Protein AF-A0A849RAJ8-F1 (afdb_monomer)

Structure (mmCIF, N/CA/C/O backbone):
data_AF-A0A849RAJ8-F1
#
_entry.id   AF-A0A849RAJ8-F1
#
loop_
_atom_site.group_PDB
_atom_site.id
_atom_site.type_symbol
_atom_site.label_atom_id
_atom_site.label_alt_id
_atom_site.label_comp_id
_atom_site.label_asym_id
_atom_site.label_entity_id
_atom_site.label_seq_id
_atom_site.pdbx_PDB_ins_code
_atom_site.Cartn_x
_atom_site.Cartn_y
_atom_site.Cartn_z
_atom_site.occupancy
_atom_site.B_iso_or_equiv
_atom_site.auth_seq_id
_atom_site.auth_comp_id
_atom_site.auth_asym_id
_atom_site.auth_atom_id
_atom_site.pdbx_PDB_model_num
ATOM 1 N N . MET A 1 1 ? 17.623 16.560 -48.775 1.00 53.56 1 MET A N 1
ATOM 2 C CA . MET A 1 1 ? 16.613 17.640 -48.642 1.00 53.56 1 MET A CA 1
ATOM 3 C C . MET A 1 1 ? 15.398 17.520 -49.580 1.00 53.56 1 MET A C 1
ATOM 5 O O . MET A 1 1 ? 14.322 17.925 -49.170 1.00 53.56 1 MET A O 1
ATOM 9 N N . LYS A 1 2 ? 15.481 16.894 -50.770 1.00 46.88 2 LYS A N 1
ATOM 10 C CA . LYS A 1 2 ? 14.328 16.755 -51.700 1.00 46.88 2 LYS A CA 1
ATOM 11 C C . LYS A 1 2 ? 13.169 15.834 -51.239 1.00 46.88 2 LYS A C 1
ATOM 13 O O . LYS A 1 2 ? 12.086 15.908 -51.803 1.00 46.88 2 LYS A O 1
ATOM 18 N N . LYS A 1 3 ? 13.361 14.999 -50.206 1.00 47.81 3 LYS A N 1
ATOM 19 C CA . LYS A 1 3 ? 12.318 14.094 -49.663 1.00 47.81 3 LYS A CA 1
ATOM 20 C C . LYS A 1 3 ? 11.419 14.726 -48.584 1.00 47.81 3 LYS A C 1
ATOM 22 O O . LYS A 1 3 ? 10.323 14.239 -48.352 1.00 47.81 3 LYS A O 1
ATOM 27 N N . LEU A 1 4 ? 11.856 15.817 -47.947 1.00 47.88 4 LEU A N 1
ATOM 28 C CA . LEU A 1 4 ? 11.054 16.536 -46.943 1.00 47.88 4 LEU A CA 1
ATOM 29 C C . LEU A 1 4 ? 10.018 17.462 -47.601 1.00 47.88 4 LEU A C 1
ATOM 31 O O . LEU A 1 4 ? 8.889 17.550 -47.133 1.00 47.88 4 LEU A O 1
ATOM 35 N N . ALA A 1 5 ? 10.367 18.076 -48.737 1.00 50.19 5 ALA A N 1
ATOM 36 C CA . ALA A 1 5 ? 9.464 18.955 -49.485 1.00 50.19 5 ALA A CA 1
ATOM 37 C C . ALA A 1 5 ? 8.256 18.210 -50.087 1.00 50.19 5 ALA A C 1
ATOM 39 O O . ALA A 1 5 ? 7.153 18.745 -50.128 1.00 50.19 5 ALA A O 1
ATOM 40 N N . THR A 1 6 ? 8.445 16.954 -50.501 1.00 57.22 6 THR A N 1
ATOM 41 C CA . THR A 1 6 ? 7.373 16.100 -51.041 1.00 57.22 6 THR A CA 1
ATOM 42 C C . THR A 1 6 ? 6.481 15.495 -49.958 1.00 57.22 6 THR A C 1
ATOM 44 O O . THR A 1 6 ? 5.325 15.183 -50.229 1.00 57.22 6 THR A O 1
ATOM 47 N N . TRP A 1 7 ? 6.976 15.361 -48.724 1.00 52.53 7 TRP A N 1
ATOM 48 C CA . TRP A 1 7 ? 6.155 14.909 -47.600 1.00 52.53 7 TRP A CA 1
ATOM 49 C C . TRP A 1 7 ? 5.211 16.015 -47.102 1.00 52.53 7 TRP A C 1
ATOM 51 O O . TRP A 1 7 ? 4.040 15.753 -46.854 1.00 52.53 7 TRP A O 1
ATOM 61 N N . ILE A 1 8 ? 5.675 17.269 -47.046 1.00 56.06 8 ILE A N 1
ATOM 62 C CA . ILE A 1 8 ? 4.876 18.399 -46.536 1.00 56.06 8 ILE A CA 1
ATOM 63 C C . ILE A 1 8 ? 3.728 18.782 -47.492 1.00 56.06 8 ILE A C 1
ATOM 65 O O . ILE A 1 8 ? 2.649 19.146 -47.027 1.00 56.06 8 ILE A O 1
ATOM 69 N N . SER A 1 9 ? 3.892 18.637 -48.815 1.00 54.34 9 SER A N 1
ATOM 70 C CA . SER A 1 9 ? 2.817 18.950 -49.776 1.00 54.34 9 SER A CA 1
ATOM 71 C C . SER A 1 9 ? 1.687 17.914 -49.798 1.00 54.34 9 SER A C 1
ATOM 73 O O . SER A 1 9 ? 0.545 18.255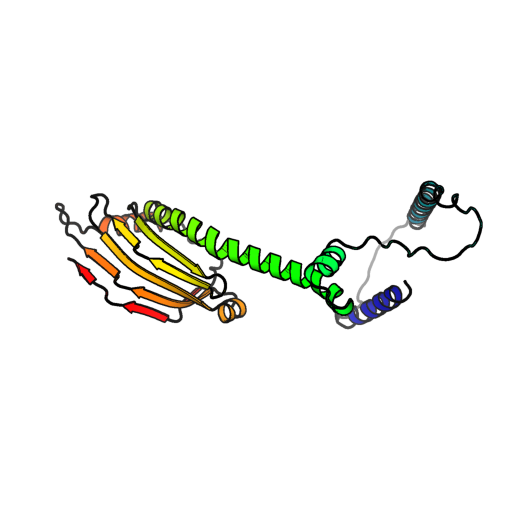 -50.101 1.00 54.34 9 SER A O 1
ATOM 75 N N . LYS A 1 10 ? 1.972 16.654 -49.440 1.00 51.59 10 LYS A N 1
ATOM 76 C CA . LYS A 1 10 ? 0.963 15.583 -49.421 1.00 51.59 10 LYS A CA 1
ATOM 77 C C . LYS A 1 10 ? 0.038 15.679 -48.202 1.00 51.59 10 LYS A C 1
ATOM 79 O O . LYS A 1 10 ? -1.125 15.288 -48.277 1.00 51.59 10 LYS A O 1
ATOM 84 N N . THR A 1 11 ? 0.530 16.254 -47.106 1.00 53.62 11 THR A N 1
ATOM 85 C CA . THR A 1 11 ? -0.206 16.375 -45.839 1.00 53.62 11 THR A CA 1
ATOM 86 C C . THR A 1 11 ? -1.200 17.547 -45.833 1.00 53.62 11 THR A C 1
ATOM 88 O O . THR A 1 11 ? -2.195 17.489 -45.115 1.00 53.62 11 THR A O 1
ATOM 91 N N . SER A 1 12 ? -1.013 18.578 -46.671 1.00 40.81 12 SER A N 1
ATOM 92 C CA . SER A 1 12 ? -1.948 19.720 -46.736 1.00 40.81 12 SER A CA 1
ATOM 93 C C . SER A 1 12 ? -3.217 19.439 -47.554 1.00 40.81 12 SER A C 1
ATOM 95 O O . SER A 1 12 ? -4.268 20.014 -47.277 1.00 40.81 12 SER A O 1
ATOM 97 N N . GLN A 1 13 ? -3.156 18.508 -48.510 1.00 48.56 13 GLN A N 1
ATOM 98 C CA . GLN A 1 13 ? -4.312 18.079 -49.309 1.00 48.56 13 GLN A CA 1
ATOM 99 C C . GLN A 1 13 ? -5.303 17.237 -48.483 1.00 48.56 13 GLN A C 1
ATOM 101 O O . GLN A 1 13 ? -6.511 17.417 -48.603 1.00 48.56 13 GLN A O 1
ATOM 106 N N . GLN A 1 14 ? -4.814 16.383 -47.575 1.00 51.38 14 GLN A N 1
ATOM 107 C CA . GLN A 1 14 ? -5.674 15.517 -46.752 1.00 51.38 14 GLN A CA 1
ATOM 108 C C . GLN A 1 14 ? -6.401 16.244 -45.610 1.00 51.38 14 GLN A C 1
ATOM 110 O O . GLN A 1 14 ? -7.355 15.707 -45.049 1.00 51.38 14 GLN A O 1
ATOM 115 N N . PHE A 1 15 ? -5.975 17.460 -45.263 1.00 48.59 15 PHE A N 1
ATOM 116 C CA . PHE A 1 15 ? -6.601 18.240 -44.194 1.00 48.59 15 PHE A CA 1
ATOM 117 C C . PHE A 1 15 ? -7.839 19.016 -44.668 1.00 48.59 15 PHE A C 1
ATOM 119 O O . PHE A 1 15 ? -8.757 19.239 -43.885 1.00 48.59 15 PHE A O 1
ATOM 126 N N . ARG A 1 16 ? -7.908 19.376 -45.959 1.00 49.28 16 ARG A N 1
ATOM 127 C CA . ARG A 1 16 ? -9.045 20.112 -46.542 1.00 49.28 16 ARG A CA 1
ATOM 128 C C . ARG A 1 16 ? -10.277 19.241 -46.797 1.00 49.28 16 ARG A C 1
ATOM 130 O O . ARG A 1 16 ? -11.381 19.759 -46.753 1.00 49.28 16 ARG A O 1
ATOM 137 N N . SER A 1 17 ? -10.112 17.934 -47.009 1.00 51.03 17 SER A N 1
ATOM 138 C CA . SER A 1 17 ? -11.241 17.023 -47.253 1.00 51.03 17 SER A CA 1
ATOM 139 C C . SER A 1 17 ? -11.903 16.495 -45.974 1.00 51.03 17 SER A C 1
ATOM 141 O O . SER A 1 17 ? -12.980 15.915 -46.047 1.00 51.03 17 SER A O 1
ATOM 143 N N . LYS A 1 18 ? -11.265 16.655 -44.803 1.00 47.06 18 LYS A N 1
ATOM 144 C CA . LYS A 1 18 ? -11.795 16.179 -43.509 1.00 47.06 18 LYS A CA 1
ATOM 145 C C . LYS A 1 18 ? -12.561 17.234 -42.709 1.00 47.06 18 LYS A C 1
ATOM 147 O O . LYS A 1 18 ? -13.240 16.871 -41.754 1.00 47.06 18 LYS A O 1
ATOM 152 N N . PHE A 1 19 ? -12.486 18.504 -43.096 1.00 49.22 19 PHE A N 1
ATOM 153 C CA . PHE A 1 19 ? -13.249 19.583 -42.473 1.00 49.22 19 PHE A CA 1
ATOM 154 C C . PHE A 1 19 ? -14.285 20.102 -43.466 1.00 49.22 19 PHE A C 1
ATOM 156 O O . PHE A 1 19 ? -14.004 20.971 -44.285 1.00 49.22 19 PHE A O 1
ATOM 163 N N . ASN A 1 20 ? -15.483 19.521 -43.385 1.00 47.41 20 ASN A N 1
ATOM 164 C CA . ASN A 1 20 ? -16.679 19.939 -44.106 1.00 47.41 20 ASN A CA 1
ATOM 165 C C . ASN A 1 20 ? -17.149 21.309 -43.577 1.00 47.41 20 ASN A C 1
ATOM 167 O O . ASN A 1 20 ? -18.061 21.394 -42.756 1.00 47.41 20 ASN A O 1
ATOM 171 N N . LEU A 1 21 ? -16.460 22.381 -43.972 1.00 44.81 21 LEU A N 1
ATOM 172 C CA . LEU A 1 21 ? -16.905 23.753 -43.745 1.00 44.81 21 LEU A CA 1
ATOM 173 C C . LEU A 1 21 ? -18.017 24.034 -44.754 1.00 44.81 21 LEU A C 1
ATOM 175 O O . LEU A 1 21 ? -17.750 24.347 -45.911 1.00 44.81 21 LEU A O 1
ATOM 179 N N . GLY A 1 22 ? -19.253 23.818 -44.305 1.00 37.69 22 GLY A N 1
ATOM 180 C CA . GLY A 1 22 ? -20.458 23.997 -45.101 1.00 37.69 22 GLY A CA 1
ATOM 181 C C . GLY A 1 22 ? -20.581 25.408 -45.669 1.00 37.69 22 GLY A C 1
ATOM 182 O O . GLY A 1 22 ? -20.335 26.401 -44.981 1.00 37.69 22 GLY A O 1
ATOM 183 N N . GLU A 1 23 ? -20.998 25.460 -46.930 1.00 48.53 23 GLU A N 1
ATOM 184 C CA . GLU A 1 23 ? -21.577 26.636 -47.563 1.00 48.53 23 GLU A CA 1
ATOM 185 C C . GLU A 1 23 ? -22.706 27.192 -46.691 1.00 48.53 23 GLU A C 1
ATOM 187 O O . GLU A 1 23 ? -23.620 26.470 -46.283 1.00 48.53 23 GLU A O 1
ATOM 192 N N . ARG A 1 24 ? -22.660 28.498 -46.422 1.00 33.56 24 ARG A N 1
ATOM 193 C CA . ARG A 1 24 ? -23.825 29.246 -45.962 1.00 33.56 24 ARG A CA 1
ATOM 194 C C . ARG A 1 24 ? -23.959 30.501 -46.811 1.00 33.56 24 ARG A C 1
ATOM 196 O O . ARG A 1 24 ? -22.993 31.228 -47.024 1.00 33.56 24 ARG A O 1
ATOM 203 N N . SER A 1 25 ? -25.167 30.638 -47.327 1.00 36.97 25 SER A N 1
ATOM 204 C CA . SER A 1 25 ? -25.635 31.451 -48.439 1.00 36.97 25 SER A CA 1
ATOM 205 C C . SER A 1 25 ? -25.332 32.947 -48.352 1.00 36.97 25 SER A C 1
ATOM 207 O O . SER A 1 25 ? -25.309 33.534 -47.271 1.00 36.97 25 SER A O 1
ATOM 209 N N . GLN A 1 26 ? -25.189 33.552 -49.535 1.00 43.03 26 GLN A N 1
ATOM 210 C CA . GLN A 1 26 ? -25.490 34.961 -49.784 1.00 43.03 26 GLN A CA 1
ATOM 211 C C . GLN A 1 26 ? -26.947 35.246 -49.412 1.00 43.03 26 GLN A C 1
ATOM 213 O O . GLN A 1 26 ? -27.813 34.471 -49.802 1.00 43.03 26 GLN A O 1
ATOM 218 N N . ASP A 1 27 ? -27.198 36.354 -48.712 1.00 30.91 27 ASP A N 1
ATOM 219 C CA . ASP A 1 27 ? -28.276 37.278 -49.073 1.00 30.91 27 ASP A CA 1
ATOM 220 C C . ASP A 1 27 ? -28.193 38.609 -48.308 1.00 30.91 27 ASP A C 1
ATOM 222 O O . ASP A 1 27 ? -27.851 38.667 -47.127 1.00 30.91 27 ASP A O 1
ATOM 226 N N . SER A 1 28 ? -28.603 39.664 -49.018 1.00 33.91 28 SER A N 1
ATOM 227 C CA . SER A 1 28 ? -29.040 41.002 -48.572 1.00 33.91 28 SER A CA 1
ATOM 228 C C . SER A 1 28 ? -28.003 42.062 -48.125 1.00 33.91 28 SER A C 1
ATOM 230 O O . SER A 1 28 ? -27.522 42.109 -46.998 1.00 33.91 28 SER A O 1
ATOM 232 N N . LEU A 1 29 ? -27.753 42.997 -49.054 1.00 38.78 29 LEU A N 1
ATOM 233 C CA . LEU A 1 29 ? -27.458 44.435 -48.854 1.00 38.78 29 LEU A CA 1
ATOM 234 C C . LEU A 1 29 ? -28.714 45.164 -48.275 1.00 38.78 29 LEU A C 1
ATOM 236 O O . LEU A 1 29 ? -29.775 44.536 -48.333 1.00 38.78 29 LEU A O 1
ATOM 240 N N . PRO A 1 30 ? -28.705 46.454 -47.818 1.00 49.53 30 PRO A N 1
ATOM 241 C CA . PRO A 1 30 ? -27.820 47.543 -48.276 1.00 49.53 30 PRO A CA 1
ATOM 242 C C . PRO A 1 30 ? -27.414 48.673 -47.280 1.00 49.53 30 PRO A C 1
ATOM 244 O O . PRO A 1 30 ? -28.007 48.880 -46.228 1.00 49.53 30 PRO A O 1
ATOM 247 N N . ASN A 1 31 ? -26.488 49.513 -47.772 1.00 32.16 31 ASN A N 1
ATOM 248 C CA . ASN A 1 31 ? -26.545 50.991 -47.819 1.00 32.16 31 ASN A CA 1
ATOM 249 C C . ASN A 1 31 ? -25.514 51.834 -47.020 1.00 32.16 31 ASN A C 1
ATOM 251 O O . ASN A 1 31 ? -25.244 51.586 -45.851 1.00 32.16 31 ASN A O 1
ATOM 255 N N . GLN A 1 32 ? -25.081 52.911 -47.704 1.00 30.28 32 GLN A N 1
ATOM 256 C CA . GLN A 1 32 ? -24.347 54.134 -47.299 1.00 30.28 32 GLN A CA 1
ATOM 257 C C . GLN A 1 32 ? -22.824 53.997 -47.052 1.00 30.28 32 GLN A C 1
ATOM 259 O O . GLN A 1 32 ? -22.388 53.425 -46.063 1.00 30.28 32 GLN A O 1
ATOM 264 N N . VAL A 1 33 ? -21.957 54.340 -48.021 1.00 33.53 33 VAL A N 1
ATOM 265 C CA . VAL A 1 33 ? -21.461 55.690 -48.418 1.00 33.53 33 VAL A CA 1
ATOM 266 C C . VAL A 1 33 ? -20.426 56.271 -47.443 1.00 33.53 33 VAL A C 1
ATOM 268 O O . VAL A 1 33 ? -20.767 56.759 -46.375 1.00 33.53 33 VAL A O 1
ATOM 271 N N . SER A 1 34 ? -19.154 56.291 -47.852 1.00 29.88 34 SER A N 1
ATOM 272 C CA . SER A 1 34 ? -18.370 57.504 -48.168 1.00 29.88 34 SER A CA 1
ATOM 273 C C . SER A 1 34 ? -16.870 57.173 -48.197 1.00 29.88 34 SER A C 1
ATOM 275 O O . SER A 1 34 ? -16.414 56.206 -47.594 1.00 29.88 34 SER A O 1
ATOM 277 N N . GLY A 1 35 ? -16.129 57.944 -48.986 1.00 31.84 35 GLY A N 1
ATOM 278 C CA . GLY A 1 35 ? -14.816 57.620 -49.533 1.00 31.84 35 GLY A CA 1
ATOM 279 C C . GLY A 1 35 ? -13.657 57.487 -48.545 1.00 31.84 35 GLY A C 1
ATOM 280 O O . GLY A 1 35 ? -13.628 58.110 -47.492 1.00 31.84 35 GLY A O 1
ATOM 281 N N . GLN A 1 36 ? -12.637 56.743 -48.973 1.00 29.55 36 GLN A N 1
ATOM 282 C CA . GLN A 1 36 ? -11.297 57.284 -49.231 1.00 29.55 36 GLN A CA 1
ATOM 283 C C . GLN A 1 36 ? -10.412 56.187 -49.831 1.00 29.55 36 GLN A C 1
ATOM 285 O O . GLN A 1 36 ? -10.179 55.131 -49.250 1.00 29.55 36 GLN A O 1
ATOM 290 N N . THR A 1 37 ? -9.916 56.453 -51.032 1.00 36.38 37 THR A N 1
ATOM 291 C CA . THR A 1 37 ? -8.851 55.697 -51.678 1.00 36.38 37 THR A CA 1
ATOM 292 C C . THR A 1 37 ? -7.517 56.017 -51.011 1.00 36.38 37 THR A C 1
ATOM 294 O O . THR A 1 37 ? -7.058 57.154 -51.075 1.00 36.38 37 THR A O 1
ATOM 297 N N . ALA A 1 38 ? -6.856 55.005 -50.453 1.00 34.03 38 ALA A N 1
ATOM 298 C CA . ALA A 1 38 ? -5.413 55.007 -50.234 1.00 34.03 38 ALA A CA 1
ATOM 299 C C . ALA A 1 38 ? -4.891 53.571 -50.378 1.00 34.03 38 ALA A C 1
ATOM 301 O O . ALA A 1 38 ? -4.798 52.800 -49.427 1.00 34.03 38 ALA A O 1
ATOM 302 N N . SER A 1 39 ? -4.589 53.203 -51.623 1.00 42.72 39 SER A N 1
ATOM 303 C CA . SER A 1 39 ? -3.782 52.032 -51.955 1.00 42.72 39 SER A CA 1
ATOM 304 C C . SER A 1 39 ? -2.362 52.272 -51.444 1.00 42.72 39 SER A C 1
ATOM 306 O O . SER A 1 39 ? -1.633 53.083 -52.010 1.00 42.72 39 SER A O 1
ATOM 308 N N . GLY A 1 40 ? -1.964 51.584 -50.374 1.00 37.59 40 GLY A N 1
ATOM 309 C CA . GLY A 1 40 ? -0.629 51.736 -49.812 1.00 37.59 40 GLY A CA 1
ATOM 310 C C . GLY A 1 40 ? -0.243 50.640 -48.824 1.00 37.59 40 GLY A C 1
ATOM 311 O O . GLY A 1 40 ? -0.801 50.536 -47.743 1.00 37.59 40 GLY A O 1
ATOM 312 N N . SER A 1 41 ? 0.809 49.905 -49.185 1.00 49.12 41 SER A N 1
ATOM 313 C CA . SER A 1 41 ? 1.768 49.285 -48.262 1.00 49.12 41 SER A CA 1
ATOM 314 C C . SER A 1 41 ? 1.308 48.096 -47.405 1.00 49.12 41 SER A C 1
ATOM 316 O O . SER A 1 41 ? 0.948 48.213 -46.238 1.00 49.12 41 SER A O 1
ATOM 318 N N . THR A 1 42 ? 1.483 46.887 -47.945 1.00 47.91 42 THR A N 1
ATOM 319 C CA . THR A 1 42 ? 1.710 45.678 -47.118 1.00 47.91 42 THR A CA 1
ATOM 320 C C . THR A 1 42 ? 2.852 44.786 -47.618 1.00 47.91 42 THR A C 1
ATOM 322 O O . THR A 1 42 ? 3.357 43.966 -46.853 1.00 47.91 42 THR A O 1
ATOM 325 N N . ASN A 1 43 ? 3.359 44.998 -48.840 1.00 45.97 43 ASN A N 1
ATOM 326 C CA . ASN A 1 43 ? 4.485 44.219 -49.376 1.00 45.97 43 ASN A CA 1
ATOM 327 C C . ASN A 1 43 ? 5.872 44.728 -48.942 1.00 45.97 43 ASN A C 1
ATOM 329 O O . ASN A 1 43 ? 6.807 43.939 -48.879 1.00 45.97 43 ASN A O 1
ATOM 333 N N . GLN A 1 44 ? 6.013 45.991 -48.527 1.00 49.50 44 GLN A N 1
ATOM 334 C CA . GLN A 1 44 ? 7.316 46.542 -48.114 1.00 49.50 44 GLN A CA 1
ATOM 335 C C . GLN A 1 44 ? 7.874 45.926 -46.819 1.00 49.50 44 GLN A C 1
ATOM 337 O O . GLN A 1 44 ? 9.085 45.923 -46.606 1.00 49.50 44 GLN A O 1
ATOM 342 N N . ARG A 1 45 ? 7.022 45.368 -45.948 1.00 48.84 45 ARG A N 1
ATOM 343 C CA . ARG A 1 45 ? 7.449 44.879 -44.625 1.00 48.84 45 ARG A CA 1
ATOM 344 C C . ARG A 1 45 ? 8.207 43.548 -44.675 1.00 48.84 45 ARG A C 1
ATOM 346 O O . ARG A 1 45 ? 8.969 43.255 -43.760 1.00 48.84 45 ARG A O 1
ATOM 353 N N . TRP A 1 46 ? 8.028 42.757 -45.734 1.00 42.16 46 TRP A N 1
ATOM 354 C CA . TRP A 1 46 ? 8.679 41.449 -45.887 1.00 42.16 46 TRP A CA 1
ATOM 355 C C . TRP A 1 46 ? 10.015 41.511 -46.627 1.00 42.16 46 TRP A C 1
ATOM 357 O O . TRP A 1 46 ? 10.861 40.640 -46.416 1.00 42.16 46 TRP A O 1
ATOM 367 N N . ASP A 1 47 ? 10.241 42.544 -47.437 1.00 57.75 47 ASP A N 1
ATOM 368 C CA . ASP A 1 47 ? 11.488 42.688 -48.192 1.00 57.75 47 ASP A CA 1
ATOM 369 C C . ASP A 1 47 ? 12.631 43.211 -47.314 1.00 57.75 47 ASP A C 1
ATOM 371 O O . ASP A 1 47 ? 13.742 42.683 -47.378 1.00 57.75 47 ASP A O 1
ATOM 375 N N . VAL A 1 48 ? 12.338 44.112 -46.369 1.00 59.59 48 VAL A N 1
ATOM 376 C CA . VAL A 1 48 ? 13.319 44.578 -45.368 1.00 59.59 48 VAL A CA 1
ATOM 377 C C . VAL A 1 48 ? 13.786 43.421 -44.471 1.00 59.59 48 VAL A C 1
ATOM 379 O O . VAL A 1 48 ? 14.975 43.282 -44.176 1.00 59.59 48 VAL A O 1
ATOM 382 N N . VAL A 1 49 ? 12.878 42.515 -44.091 1.00 57.72 49 VAL A N 1
ATOM 383 C CA . VAL A 1 49 ? 13.210 41.340 -43.263 1.00 57.72 49 VAL A CA 1
ATOM 384 C C . VAL A 1 49 ? 14.091 40.349 -44.033 1.00 57.72 49 VAL A C 1
ATOM 386 O O . VAL A 1 49 ? 15.054 39.817 -43.476 1.00 57.72 49 VAL A O 1
ATOM 389 N N . LYS A 1 50 ? 13.826 40.138 -45.329 1.00 54.78 50 LYS A N 1
ATOM 390 C CA . LYS A 1 50 ? 14.649 39.268 -46.185 1.00 54.78 50 LYS A CA 1
ATOM 391 C C . LYS A 1 50 ? 16.050 39.836 -46.417 1.00 54.78 50 LYS A C 1
ATOM 393 O O . LYS A 1 50 ? 17.019 39.078 -46.388 1.00 54.78 50 LYS A O 1
ATOM 398 N N . GLU A 1 51 ? 16.182 41.149 -46.593 1.00 63.38 51 GLU A N 1
ATOM 399 C CA . GLU A 1 51 ? 17.488 41.785 -46.796 1.00 63.38 51 GLU A CA 1
ATOM 400 C C . GLU A 1 51 ? 18.361 41.735 -45.528 1.00 63.38 51 GLU A C 1
ATOM 402 O O . GLU A 1 51 ? 19.562 41.452 -45.599 1.00 63.38 51 GLU A O 1
ATOM 407 N N . THR A 1 52 ? 17.749 41.915 -44.354 1.00 57.03 52 THR A N 1
ATOM 408 C CA . THR A 1 52 ? 18.463 41.876 -43.066 1.00 57.03 52 THR A CA 1
ATOM 409 C C . THR A 1 52 ? 18.966 40.462 -42.742 1.00 57.03 52 THR A C 1
ATOM 411 O O . THR A 1 52 ? 20.114 40.285 -42.324 1.00 57.03 52 THR A O 1
ATOM 414 N N . LEU A 1 53 ? 18.169 39.427 -43.039 1.00 54.22 53 LEU A N 1
ATOM 415 C CA . LEU A 1 53 ? 18.582 38.022 -42.899 1.00 54.22 53 LEU A CA 1
ATOM 416 C C . LEU A 1 53 ? 19.656 37.615 -43.933 1.00 54.22 53 LEU A C 1
ATOM 418 O O . LEU A 1 53 ? 20.557 36.826 -43.631 1.00 54.22 53 LEU A O 1
ATOM 422 N N . GLY A 1 54 ? 19.622 38.194 -45.138 1.00 54.44 54 GLY A N 1
ATOM 423 C CA . GLY A 1 54 ? 20.629 37.973 -46.183 1.00 54.44 54 GLY A CA 1
ATOM 424 C C . GLY A 1 54 ? 22.011 38.563 -45.863 1.00 54.44 54 GLY A C 1
ATOM 425 O O . GLY A 1 54 ? 23.034 37.995 -46.249 1.00 54.44 54 GLY A O 1
ATOM 426 N N . LYS A 1 55 ? 22.073 39.681 -45.126 1.00 55.81 55 LYS A N 1
ATOM 427 C CA . LYS A 1 55 ? 23.345 40.289 -44.687 1.00 55.81 55 LYS A CA 1
ATOM 428 C C . LYS A 1 55 ? 23.971 39.539 -43.506 1.00 55.81 55 LYS A C 1
ATOM 430 O O . LYS A 1 55 ? 25.175 39.289 -43.525 1.00 55.81 55 LYS A O 1
ATOM 435 N N . LEU A 1 56 ? 23.167 39.084 -42.541 1.00 49.50 56 LEU A N 1
ATOM 436 C CA . LEU A 1 56 ? 23.644 38.288 -41.396 1.00 49.50 56 LEU A CA 1
ATOM 437 C C . LEU A 1 56 ? 24.243 36.935 -41.815 1.00 49.50 56 LEU A C 1
ATOM 439 O O . LEU A 1 56 ? 25.249 36.499 -41.257 1.00 49.50 56 LEU A O 1
ATOM 443 N N . THR A 1 57 ? 23.696 36.306 -42.857 1.00 51.47 57 THR A N 1
ATOM 444 C CA . THR A 1 57 ? 24.223 35.039 -43.394 1.00 51.47 57 THR A CA 1
ATOM 445 C C . THR A 1 57 ? 25.545 35.202 -44.150 1.00 51.47 57 THR A C 1
ATOM 447 O O . THR A 1 57 ? 26.374 34.295 -44.112 1.00 51.47 57 THR A O 1
ATOM 450 N N . ARG A 1 58 ? 25.816 36.359 -44.775 1.00 53.34 58 ARG A N 1
ATOM 451 C CA . ARG A 1 58 ? 27.106 36.613 -45.455 1.00 53.34 58 ARG A CA 1
ATOM 452 C C . ARG A 1 58 ? 28.251 36.975 -44.513 1.00 53.34 58 ARG A C 1
ATOM 454 O O . ARG A 1 58 ? 29.400 36.719 -44.866 1.00 53.34 58 ARG A O 1
ATOM 461 N N . THR A 1 59 ? 27.961 37.548 -43.348 1.00 51.16 59 THR A N 1
ATOM 462 C CA . THR A 1 59 ? 29.000 37.946 -42.383 1.00 51.16 59 THR A CA 1
ATOM 463 C C . THR A 1 59 ? 29.415 36.790 -41.47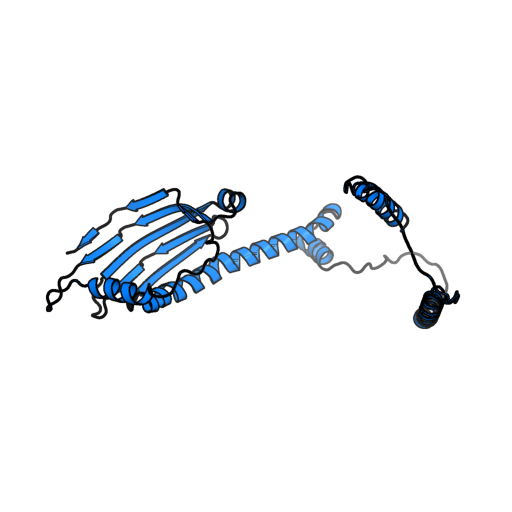2 1.00 51.16 59 THR A C 1
ATOM 465 O O . THR A 1 59 ? 30.583 36.694 -41.112 1.00 51.16 59 THR A O 1
ATOM 468 N N . ILE A 1 60 ? 28.506 35.860 -41.160 1.00 54.19 60 ILE A N 1
ATOM 469 C CA . ILE A 1 60 ? 28.789 34.757 -40.223 1.00 54.19 60 ILE A CA 1
ATOM 470 C C . ILE A 1 60 ? 29.444 33.543 -40.920 1.00 54.19 60 ILE A C 1
ATOM 472 O O . ILE A 1 60 ? 30.205 32.816 -40.288 1.00 54.19 60 ILE A O 1
ATOM 476 N N . LEU A 1 61 ? 29.236 33.339 -42.230 1.00 51.78 61 LEU A N 1
ATOM 477 C CA . LEU A 1 61 ? 29.764 32.168 -42.962 1.00 51.78 61 LEU A CA 1
ATOM 478 C C . LEU A 1 61 ? 31.134 32.347 -43.648 1.00 51.78 61 LEU A C 1
ATOM 480 O O . LEU A 1 61 ? 31.599 31.424 -44.313 1.00 51.78 61 LEU A O 1
ATOM 484 N N . ARG A 1 62 ? 31.816 33.491 -43.516 1.00 52.88 62 ARG A N 1
ATOM 485 C CA . ARG A 1 62 ? 33.075 33.741 -44.254 1.00 52.88 62 ARG A CA 1
ATOM 486 C C . ARG A 1 62 ? 34.407 33.198 -43.688 1.00 52.88 62 ARG A C 1
ATOM 488 O O . ARG A 1 62 ? 35.380 33.309 -44.432 1.00 52.88 62 ARG A O 1
ATOM 495 N N . PRO A 1 63 ? 34.537 32.578 -42.495 1.00 48.19 63 PRO A N 1
ATOM 496 C CA . PRO A 1 63 ? 35.854 32.117 -42.037 1.00 48.19 63 PRO A CA 1
ATOM 497 C C . PRO A 1 63 ? 36.157 30.610 -42.199 1.00 48.19 63 PRO A C 1
ATOM 499 O O . PRO A 1 63 ? 37.064 30.136 -41.526 1.00 48.19 63 PRO A O 1
ATOM 502 N N . ILE A 1 64 ? 35.471 29.832 -43.056 1.00 50.28 64 ILE A N 1
ATOM 503 C CA . ILE A 1 64 ? 35.686 28.356 -43.100 1.00 50.28 64 ILE A CA 1
ATOM 504 C C . ILE A 1 64 ? 36.376 27.828 -44.379 1.00 50.28 64 ILE A C 1
ATOM 506 O O . ILE A 1 64 ? 36.833 26.691 -44.402 1.00 50.28 64 ILE A O 1
ATOM 510 N N . GLU A 1 65 ? 36.586 28.628 -45.427 1.00 52.28 65 GLU A N 1
ATOM 511 C CA . GLU A 1 65 ? 37.144 28.099 -46.695 1.00 52.28 65 GLU A CA 1
ATOM 512 C C . GLU A 1 65 ? 38.669 28.249 -46.876 1.00 52.28 65 GLU A C 1
ATOM 514 O O . GLU A 1 65 ? 39.193 27.958 -47.950 1.00 52.28 65 GLU A O 1
ATOM 519 N N . ARG A 1 66 ? 39.425 28.673 -45.852 1.00 50.41 66 ARG A N 1
ATOM 520 C CA . ARG A 1 66 ? 40.871 28.960 -46.001 1.00 50.41 66 ARG A CA 1
ATOM 521 C C . ARG A 1 66 ? 41.853 27.838 -45.659 1.00 50.41 66 ARG A C 1
ATOM 523 O O . ARG A 1 66 ? 43.054 28.075 -45.716 1.00 50.41 66 ARG A O 1
ATOM 530 N N . PHE A 1 67 ? 41.400 26.611 -45.420 1.00 45.66 67 PHE A N 1
ATOM 531 C CA . PHE A 1 67 ? 42.312 25.467 -45.289 1.00 45.66 67 PHE A CA 1
ATOM 532 C C . PHE A 1 67 ? 42.111 24.467 -46.423 1.00 45.66 67 PHE A C 1
ATOM 534 O O . PHE A 1 67 ? 41.583 23.374 -46.245 1.00 45.66 67 PHE A O 1
ATOM 541 N N . LYS A 1 68 ? 42.556 24.863 -47.619 1.00 50.84 68 LYS A N 1
ATOM 542 C CA . LYS A 1 68 ? 42.762 23.953 -48.748 1.00 50.84 68 LYS A CA 1
ATOM 543 C C . LYS A 1 68 ? 44.195 24.097 -49.264 1.00 50.84 68 LYS A C 1
ATOM 545 O O . LYS A 1 68 ? 44.452 24.772 -50.254 1.00 50.84 68 LYS A O 1
ATOM 550 N N . THR A 1 69 ? 45.131 23.451 -48.576 1.00 46.56 69 THR A N 1
ATOM 551 C CA . THR A 1 69 ? 46.465 23.097 -49.092 1.00 46.56 69 THR A CA 1
ATOM 552 C C . THR A 1 69 ? 46.494 21.574 -49.210 1.00 46.56 69 THR A C 1
ATOM 554 O O . THR A 1 69 ? 46.258 20.884 -48.229 1.00 46.56 69 THR A O 1
ATOM 557 N N . LYS A 1 70 ? 46.469 21.031 -50.430 1.00 44.81 70 LYS A N 1
ATOM 558 C CA . LYS A 1 70 ? 47.632 20.688 -51.270 1.00 44.81 70 LYS A CA 1
ATOM 559 C C . LYS A 1 70 ? 48.198 19.295 -50.918 1.00 44.81 70 LYS A C 1
ATOM 561 O O . LYS A 1 70 ? 48.716 19.099 -49.829 1.00 44.81 70 LYS A O 1
ATOM 566 N N . ASN A 1 71 ? 48.160 18.423 -51.933 1.00 38.75 71 ASN A N 1
ATOM 567 C CA . ASN A 1 71 ? 48.861 17.143 -52.135 1.00 38.75 71 ASN A CA 1
ATOM 568 C C . ASN A 1 71 ? 48.197 15.834 -51.662 1.00 38.75 71 ASN A C 1
ATOM 570 O O . ASN A 1 71 ? 47.664 15.714 -50.567 1.00 38.75 71 ASN A O 1
ATOM 574 N N . SER A 1 72 ? 48.269 14.853 -52.564 1.00 52.53 72 SER A N 1
ATOM 575 C CA . SER A 1 72 ? 47.688 13.511 -52.520 1.00 52.53 72 SER A CA 1
ATOM 576 C C . SER A 1 72 ? 48.739 12.470 -52.105 1.00 52.53 72 SER A C 1
ATOM 578 O O . SER A 1 72 ? 49.736 12.369 -52.811 1.00 52.53 72 SER A O 1
ATOM 580 N N . THR A 1 73 ? 48.479 11.657 -51.065 1.00 39.38 73 THR A N 1
ATOM 581 C CA . THR A 1 73 ? 49.098 10.324 -50.799 1.00 39.38 73 THR A CA 1
ATOM 582 C C . THR A 1 73 ? 48.155 9.509 -49.872 1.00 39.38 73 THR A C 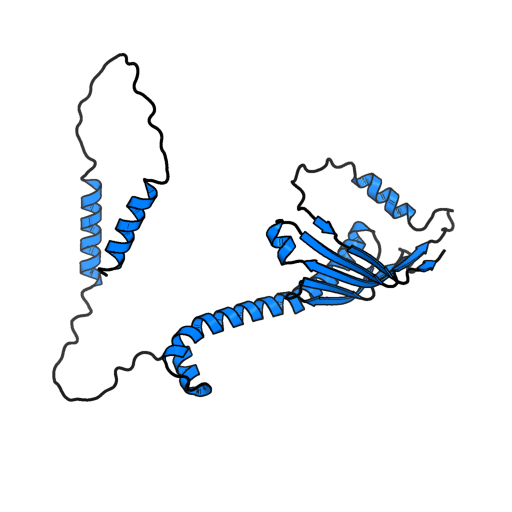1
ATOM 584 O O . THR A 1 73 ? 47.434 10.135 -49.092 1.00 39.38 73 THR A O 1
ATOM 587 N N . PRO A 1 74 ? 48.058 8.160 -49.962 1.00 56.91 74 PRO A N 1
ATOM 588 C CA . PRO A 1 74 ? 46.891 7.406 -49.490 1.00 56.91 74 PRO A CA 1
ATOM 589 C C . PRO A 1 74 ? 47.003 6.894 -48.041 1.00 56.91 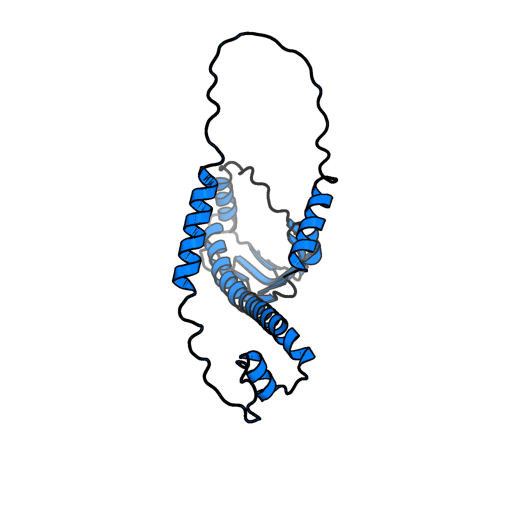74 PRO A C 1
ATOM 591 O O . PRO A 1 74 ? 48.094 6.634 -47.551 1.00 56.91 74 PRO A O 1
ATOM 594 N N . GLN A 1 75 ? 45.831 6.643 -47.437 1.00 48.75 75 GLN A N 1
ATOM 595 C CA . GLN A 1 75 ? 45.559 6.056 -46.109 1.00 48.75 75 GLN A CA 1
ATOM 596 C C . GLN A 1 75 ? 45.673 6.980 -44.886 1.00 48.75 75 GLN A C 1
ATOM 598 O O . GLN A 1 75 ? 46.739 7.116 -44.305 1.00 48.75 75 GLN A O 1
ATOM 603 N N . GLN A 1 76 ? 44.529 7.467 -44.397 1.00 37.84 76 GLN A N 1
ATOM 604 C CA . GLN A 1 76 ? 44.220 7.547 -42.962 1.00 37.84 76 GLN A CA 1
ATOM 605 C C . GLN A 1 76 ? 42.693 7.493 -42.820 1.00 37.84 76 GLN A C 1
ATOM 607 O O . GLN A 1 76 ? 41.968 8.237 -43.480 1.00 37.84 76 GLN A O 1
ATOM 612 N N . ILE A 1 77 ? 42.212 6.546 -42.021 1.00 49.88 77 ILE A N 1
ATOM 613 C CA . ILE A 1 77 ? 40.797 6.314 -41.731 1.00 49.88 77 ILE A CA 1
ATOM 614 C C . ILE A 1 77 ? 40.227 7.598 -41.126 1.00 49.88 77 ILE A C 1
ATOM 616 O O . ILE A 1 77 ? 40.729 8.089 -40.122 1.00 49.88 77 ILE A O 1
ATOM 620 N N . GLU A 1 78 ? 39.196 8.143 -41.769 1.00 45.41 78 GLU A N 1
ATOM 621 C CA . GLU A 1 78 ? 38.400 9.259 -41.272 1.00 45.41 78 GLU A CA 1
ATOM 622 C C . GLU A 1 78 ? 37.900 8.910 -39.868 1.00 45.41 78 GLU A C 1
ATOM 624 O O . GLU A 1 78 ? 37.022 8.057 -39.693 1.00 45.41 78 GLU A O 1
ATOM 629 N N . ASP A 1 79 ? 38.530 9.531 -38.872 1.00 50.19 79 ASP A N 1
ATOM 630 C CA . ASP A 1 79 ? 38.298 9.316 -37.451 1.00 50.19 79 ASP A CA 1
ATOM 631 C C . ASP A 1 79 ? 36.933 9.921 -37.096 1.00 50.19 79 ASP A C 1
ATOM 633 O O . ASP A 1 79 ? 36.797 11.023 -36.559 1.00 50.19 79 ASP A O 1
ATOM 637 N N . ARG A 1 80 ? 35.864 9.230 -37.510 1.00 59.16 80 ARG A N 1
ATOM 638 C CA . ARG A 1 80 ? 34.504 9.577 -37.111 1.00 59.16 80 ARG A CA 1
ATOM 639 C C . ARG A 1 80 ? 34.471 9.517 -35.590 1.00 59.16 80 ARG A C 1
ATOM 641 O O . ARG A 1 80 ? 34.886 8.494 -35.046 1.00 59.16 80 ARG A O 1
ATOM 648 N N . PRO A 1 81 ? 33.961 10.546 -34.888 1.00 54.72 81 PRO A N 1
ATOM 649 C CA . PRO A 1 81 ? 33.885 10.512 -33.438 1.00 54.72 81 PRO A CA 1
ATOM 650 C C . PRO A 1 81 ? 33.027 9.315 -33.033 1.00 54.72 81 PRO A C 1
ATOM 652 O O . PRO A 1 81 ? 31.802 9.333 -33.153 1.00 54.72 81 PRO A O 1
ATOM 655 N N . VAL A 1 82 ? 33.698 8.243 -32.614 1.00 62.28 82 VAL A N 1
ATOM 656 C CA . VAL A 1 82 ? 33.068 6.990 -32.217 1.00 62.28 82 VAL A CA 1
ATOM 657 C C . VAL A 1 82 ? 32.189 7.323 -31.021 1.00 62.28 82 VAL A C 1
ATOM 659 O O . VAL A 1 82 ? 32.707 7.731 -29.974 1.00 62.28 82 VAL A O 1
ATOM 662 N N . GLY A 1 83 ? 30.868 7.221 -31.190 1.00 68.06 83 GLY A N 1
ATOM 663 C CA . GLY A 1 83 ? 29.912 7.573 -30.152 1.00 68.06 83 GLY A CA 1
ATOM 664 C C . GLY A 1 83 ? 30.170 6.758 -28.887 1.00 68.06 83 GLY A C 1
ATOM 665 O O . GLY A 1 83 ? 30.674 5.637 -28.947 1.00 68.06 83 GLY A O 1
ATOM 666 N N . ILE A 1 84 ? 29.802 7.302 -27.722 1.00 71.88 84 ILE A N 1
ATOM 667 C CA . ILE A 1 84 ? 29.991 6.645 -26.410 1.00 71.88 84 ILE A CA 1
ATOM 668 C C . ILE A 1 84 ? 29.464 5.195 -26.432 1.00 71.88 84 ILE A C 1
ATOM 670 O O . ILE A 1 84 ? 30.068 4.291 -25.860 1.00 71.88 84 ILE A O 1
ATOM 674 N N . ILE A 1 85 ? 28.378 4.959 -27.173 1.00 64.81 85 ILE A N 1
ATOM 675 C CA . ILE A 1 85 ? 27.720 3.656 -27.314 1.00 64.81 85 ILE A CA 1
ATOM 676 C C . ILE A 1 85 ? 28.483 2.725 -28.276 1.00 64.81 85 ILE A C 1
ATOM 678 O O . ILE A 1 85 ? 28.562 1.529 -28.006 1.00 64.81 85 ILE A O 1
ATOM 682 N N . GLU A 1 86 ? 29.107 3.237 -29.348 1.00 68.12 86 GLU A N 1
ATOM 683 C CA . GLU A 1 86 ? 30.001 2.430 -30.194 1.00 68.12 86 GLU A CA 1
ATOM 684 C C . GLU A 1 86 ? 31.275 2.022 -29.443 1.00 68.12 86 GLU A C 1
ATOM 686 O O . GLU A 1 86 ? 31.685 0.866 -29.541 1.00 68.12 86 GLU A O 1
ATOM 691 N N . ARG A 1 87 ? 31.862 2.925 -28.640 1.00 68.75 87 ARG A N 1
ATOM 692 C CA . ARG A 1 87 ? 33.021 2.606 -27.784 1.00 68.75 87 ARG A CA 1
ATOM 693 C C . ARG A 1 87 ? 32.675 1.523 -26.761 1.00 68.75 87 ARG A C 1
ATOM 695 O O . ARG A 1 87 ? 33.458 0.600 -26.549 1.00 68.75 87 ARG A O 1
ATOM 702 N N . PHE A 1 88 ? 31.488 1.606 -26.161 1.00 69.88 88 PHE A N 1
ATOM 703 C CA . PHE A 1 88 ? 30.991 0.590 -25.235 1.00 69.88 88 PHE A CA 1
ATOM 704 C C . PHE A 1 88 ? 30.751 -0.760 -25.932 1.00 69.88 88 PHE A C 1
ATOM 706 O O . PHE A 1 88 ? 31.180 -1.796 -25.425 1.00 69.88 88 PHE A O 1
ATOM 713 N N . ASN A 1 89 ? 30.142 -0.764 -27.126 1.00 70.44 89 ASN A N 1
ATOM 714 C CA . ASN A 1 89 ? 29.928 -1.990 -27.901 1.00 70.44 89 ASN A CA 1
ATOM 715 C C . ASN A 1 89 ? 31.256 -2.663 -28.286 1.00 70.44 89 ASN A C 1
ATOM 717 O O . ASN A 1 89 ? 31.414 -3.861 -28.064 1.00 70.44 89 ASN A O 1
ATOM 721 N N . GLN A 1 90 ? 32.232 -1.903 -28.796 1.00 68.56 90 GLN A N 1
ATOM 722 C CA . GLN A 1 90 ? 33.552 -2.442 -29.148 1.00 68.56 90 GLN A CA 1
ATOM 723 C C . GLN A 1 90 ? 34.286 -3.037 -27.942 1.00 68.56 90 GLN A C 1
ATOM 725 O O . GLN A 1 90 ? 34.993 -4.033 -28.090 1.00 68.56 90 GLN A O 1
ATOM 730 N N . ARG A 1 91 ? 34.105 -2.447 -26.753 1.00 68.56 91 ARG A N 1
ATOM 731 C CA . ARG A 1 91 ? 34.803 -2.871 -25.537 1.00 68.56 91 ARG A CA 1
ATOM 732 C C . ARG A 1 91 ? 34.170 -4.073 -24.837 1.00 68.56 91 ARG A C 1
ATOM 734 O O . ARG A 1 91 ? 34.911 -4.857 -24.256 1.00 68.56 91 ARG A O 1
ATOM 741 N N . PHE A 1 92 ? 32.848 -4.232 -24.894 1.00 70.38 92 PHE A N 1
ATOM 742 C CA . PHE A 1 92 ? 32.151 -5.245 -24.086 1.00 70.38 92 PHE A CA 1
ATOM 743 C C . PHE A 1 92 ? 31.315 -6.250 -24.883 1.00 70.38 92 PHE A C 1
ATOM 745 O O . PHE A 1 92 ? 31.280 -7.418 -24.515 1.00 70.38 92 PHE A O 1
ATOM 752 N N . LEU A 1 93 ? 30.640 -5.830 -25.956 1.00 70.31 93 LEU A N 1
ATOM 753 C CA . LEU A 1 93 ? 29.580 -6.630 -26.588 1.00 70.31 93 LEU A CA 1
ATOM 754 C C . LEU A 1 93 ? 29.970 -7.191 -27.968 1.00 70.31 93 LEU A C 1
ATOM 756 O O . LEU A 1 93 ? 29.392 -8.189 -28.386 1.00 70.31 93 LEU A O 1
ATOM 760 N N . LYS A 1 94 ? 30.955 -6.593 -28.663 1.00 66.56 94 LYS A N 1
ATOM 761 C CA . LYS A 1 94 ? 31.428 -6.977 -30.016 1.00 66.56 94 LYS A CA 1
ATOM 762 C C . LYS A 1 94 ? 30.281 -7.289 -31.001 1.00 66.56 94 LYS A C 1
ATOM 764 O O . LYS A 1 94 ? 30.411 -8.159 -31.858 1.00 66.56 94 LYS A O 1
ATOM 769 N N . LEU A 1 95 ? 29.148 -6.590 -30.894 1.00 64.62 95 LEU A N 1
ATOM 770 C CA . LEU A 1 95 ? 27.967 -6.881 -31.709 1.00 64.62 95 LEU A CA 1
ATOM 771 C C . LEU A 1 95 ? 28.084 -6.269 -33.116 1.00 64.62 95 LEU A C 1
ATOM 773 O O . LEU A 1 95 ? 28.617 -5.160 -33.251 1.00 64.62 95 LEU A O 1
ATOM 777 N N . PRO A 1 96 ? 27.525 -6.926 -34.154 1.00 66.31 96 PRO A N 1
ATOM 778 C CA . PRO A 1 96 ? 27.484 -6.383 -35.506 1.00 66.31 96 PRO A CA 1
ATOM 779 C C . PRO A 1 96 ? 26.775 -5.016 -35.547 1.00 66.31 96 PRO A C 1
ATOM 781 O O . PRO A 1 96 ? 25.702 -4.836 -34.969 1.00 66.31 96 PRO A O 1
ATOM 784 N N . GLN A 1 97 ? 27.340 -4.062 -36.297 1.00 66.44 97 GLN A N 1
ATOM 785 C CA . GLN A 1 97 ? 26.846 -2.683 -36.474 1.00 66.44 97 GLN A CA 1
ATOM 786 C C . GLN A 1 97 ? 25.322 -2.505 -36.697 1.00 66.44 97 GLN A C 1
ATOM 788 O O . GLN A 1 97 ? 24.765 -1.557 -36.137 1.00 66.44 97 GLN A O 1
ATOM 793 N N . PRO A 1 98 ? 24.585 -3.372 -37.434 1.00 64.88 98 PRO A N 1
ATOM 794 C CA . PRO A 1 98 ? 23.130 -3.224 -37.570 1.00 64.88 98 PRO A CA 1
ATOM 795 C C . PRO A 1 98 ? 22.352 -3.312 -36.249 1.00 64.88 98 PRO A C 1
ATOM 797 O O . PRO A 1 98 ? 21.227 -2.812 -36.191 1.00 64.88 98 PRO A O 1
ATOM 800 N N . PHE A 1 99 ? 22.928 -3.902 -35.196 1.00 66.19 99 PHE A N 1
ATOM 801 C CA . PHE A 1 99 ? 22.326 -3.957 -33.862 1.00 66.19 99 PHE A CA 1
ATOM 802 C C . PHE A 1 99 ? 22.630 -2.704 -33.028 1.00 66.19 99 PHE A C 1
ATOM 804 O O . PHE A 1 99 ? 21.774 -2.262 -32.263 1.00 66.19 99 PHE A O 1
ATOM 811 N N . ALA A 1 100 ? 23.784 -2.055 -33.232 1.00 68.62 100 ALA A N 1
ATOM 812 C CA . ALA A 1 100 ? 24.210 -0.870 -32.476 1.00 68.62 100 ALA A CA 1
ATOM 813 C C . ALA A 1 100 ? 23.239 0.322 -32.588 1.00 68.62 100 ALA A C 1
ATOM 815 O O . ALA A 1 100 ? 23.056 1.072 -31.628 1.00 68.62 100 ALA A O 1
ATOM 816 N N . ARG A 1 101 ? 22.530 0.457 -33.719 1.00 72.19 101 ARG A N 1
ATOM 817 C CA . ARG A 1 101 ? 21.481 1.483 -33.894 1.00 72.19 101 ARG A CA 1
ATOM 818 C C . ARG A 1 101 ? 20.290 1.304 -32.947 1.00 72.19 101 ARG A C 1
ATOM 820 O O . ARG A 1 101 ? 19.661 2.289 -32.574 1.00 72.19 101 ARG A O 1
ATOM 827 N N . PHE A 1 102 ? 19.998 0.067 -32.543 1.00 78.56 102 PHE A N 1
ATOM 828 C CA . PHE A 1 102 ? 18.913 -0.247 -31.614 1.00 78.56 102 PHE A CA 1
ATOM 829 C C . PHE A 1 102 ? 19.366 -0.210 -30.151 1.00 78.56 102 PHE A C 1
ATOM 831 O O . PHE A 1 102 ? 18.522 -0.084 -29.270 1.00 78.56 102 PHE A O 1
ATOM 838 N N . LEU A 1 103 ? 20.676 -0.222 -29.868 1.00 82.25 103 LEU A N 1
ATOM 839 C CA . LEU A 1 103 ? 21.173 -0.119 -28.493 1.00 82.25 103 LEU A CA 1
ATOM 840 C C . LEU A 1 103 ? 20.760 1.198 -27.820 1.00 82.25 103 LEU A C 1
ATOM 842 O O . LEU A 1 103 ? 20.419 1.184 -26.643 1.00 82.25 103 LEU A O 1
ATOM 846 N N . LYS A 1 104 ? 20.747 2.329 -28.543 1.00 81.81 104 LYS A N 1
ATOM 847 C CA . LYS A 1 104 ? 20.394 3.633 -27.948 1.00 81.81 104 LYS A CA 1
ATOM 848 C C . LYS A 1 104 ? 18.972 3.656 -27.358 1.00 81.81 104 LYS A C 1
ATOM 850 O O . LYS A 1 104 ? 18.856 3.942 -26.167 1.00 81.81 104 LYS A O 1
ATOM 855 N N . PRO A 1 105 ? 17.900 3.345 -28.120 1.00 89.81 105 PRO A N 1
ATOM 856 C CA . PRO A 1 105 ? 16.556 3.303 -27.551 1.00 89.81 105 PRO A CA 1
ATOM 857 C C . PRO A 1 105 ? 16.409 2.210 -26.488 1.00 89.81 105 PRO A C 1
ATOM 859 O O . PRO A 1 105 ? 15.756 2.458 -25.484 1.00 89.81 105 PRO A O 1
ATOM 862 N N . ILE A 1 106 ? 17.070 1.054 -26.639 1.00 91.06 106 ILE A N 1
ATOM 863 C CA . ILE A 1 106 ? 17.034 -0.018 -25.629 1.00 91.06 106 ILE A CA 1
ATOM 864 C C . ILE A 1 106 ? 17.597 0.467 -24.288 1.00 91.06 106 ILE A C 1
ATOM 866 O O . ILE A 1 106 ? 16.952 0.286 -23.260 1.00 91.06 106 ILE A O 1
ATOM 870 N N . ILE A 1 107 ? 18.758 1.130 -24.285 1.00 90.00 107 ILE A N 1
ATOM 871 C CA . ILE A 1 107 ? 19.369 1.669 -23.060 1.00 90.00 107 ILE A CA 1
ATOM 872 C C . ILE A 1 107 ? 18.454 2.718 -22.415 1.00 90.00 107 ILE A C 1
ATOM 874 O O . ILE A 1 107 ? 18.278 2.707 -21.199 1.00 90.00 107 ILE A O 1
ATOM 878 N N . ILE A 1 108 ? 17.832 3.594 -23.212 1.00 93.06 108 ILE A N 1
ATOM 879 C CA . ILE A 1 108 ? 16.890 4.603 -22.703 1.00 93.06 108 ILE A CA 1
ATOM 880 C C . ILE A 1 108 ? 15.663 3.932 -22.076 1.00 93.06 108 ILE A C 1
ATOM 882 O O . ILE A 1 108 ? 15.284 4.277 -20.959 1.00 93.06 108 ILE A O 1
ATOM 886 N N . THR A 1 109 ? 15.060 2.953 -22.754 1.00 95.12 109 THR A N 1
ATOM 887 C CA . THR A 1 109 ? 13.905 2.211 -22.234 1.00 95.12 109 THR A CA 1
ATOM 888 C C . THR A 1 109 ? 14.253 1.470 -20.947 1.00 95.12 109 THR A C 1
ATOM 890 O O . THR A 1 109 ? 13.508 1.572 -19.977 1.00 95.12 109 THR A O 1
ATOM 893 N N . ILE A 1 110 ? 15.397 0.782 -20.896 1.00 94.94 110 ILE A N 1
ATOM 894 C CA . ILE A 1 110 ? 15.866 0.098 -19.684 1.00 94.94 110 ILE A CA 1
ATOM 895 C C . ILE A 1 110 ? 16.064 1.101 -18.547 1.00 94.94 110 ILE A C 1
ATOM 897 O O . ILE A 1 110 ? 15.617 0.846 -17.433 1.00 94.94 110 ILE A O 1
ATOM 901 N N . SER A 1 111 ? 16.672 2.256 -18.826 1.00 94.62 111 SER A N 1
ATOM 902 C CA . SER A 1 111 ? 16.879 3.313 -17.833 1.00 94.62 111 SER A CA 1
ATOM 903 C C . SER A 1 111 ? 15.554 3.838 -17.267 1.00 94.62 111 SER A C 1
ATOM 905 O O . SER A 1 111 ? 15.400 3.948 -16.053 1.00 94.62 111 SER A O 1
ATOM 907 N N . LEU A 1 112 ? 14.553 4.079 -18.121 1.00 96.12 112 LEU A N 1
ATOM 908 C CA . LEU A 1 112 ? 13.219 4.512 -17.691 1.00 96.12 112 LEU A CA 1
ATOM 909 C C . LEU A 1 112 ? 12.500 3.452 -16.848 1.00 96.12 112 LEU A C 1
ATOM 911 O O . LEU A 1 112 ? 11.912 3.783 -15.821 1.00 96.12 112 LEU A O 1
ATOM 915 N N . VAL A 1 113 ? 12.562 2.182 -17.252 1.00 95.19 113 VAL A N 1
ATOM 916 C CA . VAL A 1 113 ? 11.964 1.073 -16.493 1.00 95.19 113 VAL A CA 1
ATOM 917 C C . VAL A 1 113 ? 12.667 0.894 -15.149 1.00 95.19 113 VAL A C 1
ATOM 919 O O . VAL A 1 113 ? 12.000 0.692 -14.136 1.00 95.19 113 VAL A O 1
ATOM 922 N N . ALA A 1 114 ? 13.995 1.018 -15.112 1.00 94.25 114 ALA A N 1
ATOM 923 C CA . ALA A 1 114 ? 14.770 0.959 -13.879 1.00 94.25 114 ALA A CA 1
ATOM 924 C C . ALA A 1 114 ? 14.415 2.121 -12.942 1.00 94.25 114 ALA A C 1
ATOM 926 O O . ALA A 1 114 ? 14.156 1.893 -11.763 1.00 94.25 114 ALA A O 1
ATOM 927 N N . ALA A 1 115 ? 14.319 3.348 -13.464 1.00 94.81 115 ALA A N 1
ATOM 928 C CA . ALA A 1 115 ? 13.874 4.502 -12.691 1.00 94.81 115 ALA A CA 1
ATOM 929 C C . ALA A 1 115 ? 12.464 4.274 -12.124 1.00 94.81 115 ALA A C 1
ATOM 931 O O . ALA A 1 115 ? 12.252 4.427 -10.925 1.00 94.81 115 ALA A O 1
ATOM 932 N N . TYR A 1 116 ? 11.519 3.822 -12.952 1.00 94.31 116 TYR A N 1
ATOM 933 C CA . TYR A 1 116 ? 10.168 3.476 -12.513 1.00 94.31 116 TYR A CA 1
ATOM 934 C C . TYR A 1 116 ? 10.161 2.408 -11.408 1.00 94.31 116 TYR A C 1
ATOM 936 O O . TYR A 1 116 ? 9.459 2.562 -10.409 1.00 94.31 116 TYR A O 1
ATOM 944 N N . ALA A 1 117 ? 10.972 1.356 -11.547 1.00 93.62 117 ALA A N 1
ATOM 945 C CA . ALA A 1 117 ? 11.096 0.308 -10.541 1.00 93.62 117 ALA A CA 1
ATOM 946 C C . ALA A 1 117 ? 11.623 0.863 -9.213 1.00 93.62 117 ALA A C 1
ATOM 948 O O . ALA A 1 117 ? 11.037 0.591 -8.171 1.00 93.62 117 ALA A O 1
ATOM 949 N N . VAL A 1 118 ? 12.677 1.682 -9.238 1.00 94.31 118 VAL A N 1
ATOM 950 C CA . VAL A 1 118 ? 13.240 2.293 -8.023 1.00 94.31 118 VAL A CA 1
ATOM 951 C C . VAL A 1 118 ? 12.211 3.194 -7.340 1.00 94.31 118 VAL A C 1
ATOM 953 O O . VAL A 1 118 ? 11.999 3.084 -6.132 1.00 94.31 118 VAL A O 1
ATOM 956 N N . LEU A 1 119 ? 11.514 4.039 -8.104 1.00 93.38 119 LEU A N 1
ATOM 957 C CA . LEU A 1 119 ? 10.459 4.901 -7.569 1.00 93.38 119 LEU A CA 1
ATOM 958 C C . LEU A 1 119 ? 9.335 4.071 -6.928 1.00 93.38 119 LEU A C 1
ATOM 960 O O . LEU A 1 119 ? 8.928 4.338 -5.798 1.00 93.38 119 LEU A O 1
ATOM 964 N N . GLY A 1 120 ? 8.866 3.033 -7.618 1.00 91.44 120 GLY A N 1
ATOM 965 C CA . GLY A 1 120 ? 7.803 2.164 -7.127 1.00 91.44 120 GLY A CA 1
ATOM 966 C C . GLY A 1 120 ? 8.202 1.353 -5.894 1.00 91.44 120 GLY A C 1
ATOM 967 O O . GLY A 1 120 ? 7.486 1.358 -4.902 1.00 91.44 120 GLY A O 1
ATOM 968 N N . PHE A 1 121 ? 9.347 0.674 -5.920 1.00 92.62 121 PHE A N 1
ATOM 969 C CA . PHE A 1 121 ? 9.755 -0.229 -4.841 1.00 92.62 121 PHE A CA 1
ATOM 970 C C . PHE A 1 121 ? 10.319 0.479 -3.606 1.00 92.62 121 PHE A C 1
ATOM 972 O O . PHE A 1 121 ? 10.266 -0.103 -2.528 1.00 92.62 121 PHE A O 1
ATOM 979 N N . TYR A 1 122 ? 10.850 1.699 -3.727 1.00 92.81 122 TYR A N 1
ATOM 980 C CA . TYR A 1 122 ? 11.452 2.403 -2.588 1.00 92.81 122 TYR A CA 1
ATOM 981 C C . TYR A 1 122 ? 10.642 3.617 -2.148 1.00 92.81 122 TYR A C 1
ATOM 983 O O . TYR A 1 122 ? 10.334 3.742 -0.963 1.00 92.81 122 TYR A O 1
ATOM 991 N N . ILE A 1 123 ? 10.265 4.504 -3.074 1.00 92.94 123 ILE A N 1
ATOM 992 C CA . ILE A 1 123 ? 9.609 5.764 -2.697 1.00 92.94 123 ILE A CA 1
ATOM 993 C C . ILE A 1 123 ? 8.180 5.511 -2.237 1.00 92.94 123 ILE A C 1
ATOM 995 O O . ILE A 1 123 ? 7.806 5.965 -1.159 1.00 92.94 123 ILE A O 1
ATOM 999 N N . VAL A 1 124 ? 7.391 4.764 -3.012 1.00 93.12 124 VAL A N 1
ATOM 1000 C CA . VAL A 1 124 ? 5.990 4.485 -2.661 1.00 93.12 124 VAL A CA 1
ATOM 1001 C C . VAL A 1 124 ? 5.869 3.860 -1.262 1.00 93.12 124 VAL A C 1
ATOM 1003 O O . VAL A 1 124 ? 5.199 4.461 -0.420 1.00 93.12 124 VAL A O 1
ATOM 1006 N N . PRO A 1 125 ? 6.528 2.730 -0.928 1.00 93.00 125 PRO A N 1
ATOM 1007 C CA . PRO A 1 125 ? 6.381 2.141 0.402 1.00 93.00 125 PRO A CA 1
ATOM 1008 C C . PRO A 1 125 ? 6.936 3.030 1.520 1.00 93.00 125 PRO A C 1
ATOM 1010 O O . PRO A 1 125 ? 6.339 3.066 2.596 1.00 93.00 125 PRO A O 1
ATOM 1013 N N . ALA A 1 126 ? 8.018 3.784 1.289 1.00 92.75 126 ALA A N 1
ATOM 1014 C CA . ALA A 1 126 ? 8.557 4.707 2.291 1.00 92.75 126 ALA A CA 1
ATOM 1015 C C . ALA A 1 126 ? 7.578 5.848 2.612 1.00 92.75 126 ALA A C 1
ATOM 1017 O O . ALA A 1 126 ? 7.354 6.166 3.781 1.00 92.75 126 ALA A O 1
ATOM 1018 N N . VAL A 1 127 ? 6.956 6.428 1.582 1.00 93.44 127 VAL A N 1
ATOM 1019 C CA . VAL A 1 127 ? 5.959 7.496 1.732 1.00 93.44 127 VAL A CA 1
ATOM 1020 C C . VAL A 1 127 ? 4.688 6.970 2.392 1.00 93.44 127 VAL A C 1
ATOM 1022 O O . VAL A 1 127 ? 4.160 7.613 3.294 1.00 93.44 127 VAL A O 1
ATOM 1025 N N . LEU A 1 128 ? 4.198 5.793 1.992 1.00 91.94 128 LEU A N 1
ATOM 1026 C CA . LEU A 1 128 ? 3.020 5.189 2.619 1.00 91.94 128 LEU A CA 1
ATOM 1027 C C . LEU A 1 128 ? 3.277 4.879 4.100 1.00 91.94 128 LEU A C 1
ATOM 1029 O O . LEU A 1 128 ? 2.403 5.108 4.934 1.00 91.94 128 LEU A O 1
ATOM 1033 N N . LYS A 1 129 ? 4.480 4.402 4.447 1.00 92.50 129 LYS A N 1
ATOM 1034 C CA . LYS A 1 129 ? 4.818 4.019 5.825 1.00 92.50 129 LYS A CA 1
ATOM 1035 C C . LYS A 1 129 ? 4.833 5.214 6.774 1.00 92.50 129 LYS A C 1
ATOM 1037 O O . LYS A 1 129 ? 4.500 5.043 7.941 1.00 92.50 129 LYS A O 1
ATOM 1042 N N . SER A 1 130 ? 5.191 6.402 6.290 1.00 90.12 130 SER A N 1
ATOM 1043 C CA . SER A 1 130 ? 5.153 7.633 7.085 1.00 90.12 130 SER A CA 1
ATOM 1044 C C . SER A 1 130 ? 3.780 8.301 7.064 1.00 90.12 130 SER A C 1
ATOM 1046 O O . SER A 1 130 ? 3.290 8.703 8.114 1.00 90.12 130 SER A O 1
ATOM 1048 N N . LYS A 1 131 ? 3.122 8.382 5.901 1.00 92.25 131 LYS A N 1
ATOM 1049 C CA . LYS A 1 131 ? 1.851 9.105 5.766 1.00 92.25 131 LYS A CA 1
ATOM 1050 C C . LYS A 1 131 ? 0.658 8.375 6.363 1.00 92.25 131 LYS A C 1
ATOM 1052 O O . LYS A 1 131 ? -0.172 9.034 6.972 1.00 92.25 131 LYS A O 1
ATOM 1057 N N . ILE A 1 132 ? 0.539 7.055 6.198 1.00 91.25 132 ILE A N 1
ATOM 1058 C CA . ILE A 1 132 ? -0.653 6.334 6.675 1.00 91.25 132 ILE A CA 1
ATOM 1059 C C . ILE A 1 132 ? -0.824 6.496 8.196 1.00 91.25 132 ILE A C 1
ATOM 1061 O O . ILE A 1 132 ? -1.918 6.873 8.616 1.00 91.25 132 ILE A O 1
ATOM 1065 N N . PRO A 1 133 ? 0.213 6.294 9.036 1.00 90.12 133 PRO A N 1
ATOM 1066 C CA . PRO A 1 133 ? 0.082 6.522 10.471 1.00 90.12 133 PRO A CA 1
ATOM 1067 C C . PRO A 1 133 ? -0.255 7.971 10.832 1.00 90.12 133 PRO A C 1
ATOM 1069 O O . PRO A 1 133 ? -1.084 8.184 11.711 1.00 90.12 133 PRO A O 1
ATOM 1072 N N . SER A 1 134 ? 0.347 8.948 10.143 1.00 88.44 134 SER A N 1
ATOM 1073 C CA . SER A 1 134 ? 0.073 10.373 10.364 1.00 88.44 134 SER A CA 1
ATOM 1074 C C . SER A 1 134 ? -1.365 10.745 10.020 1.00 88.44 134 SER A C 1
ATOM 1076 O O . SER A 1 134 ? -2.026 11.366 10.838 1.00 88.44 134 SER A O 1
ATOM 1078 N N . ILE A 1 135 ? -1.882 10.298 8.872 1.00 87.94 135 ILE A N 1
ATOM 1079 C CA . ILE A 1 135 ? -3.272 10.546 8.462 1.00 87.94 135 ILE A CA 1
ATOM 1080 C C . ILE A 1 135 ? -4.237 9.908 9.462 1.00 87.94 135 ILE A C 1
ATOM 1082 O O . ILE A 1 135 ? -5.191 10.542 9.889 1.00 87.94 135 ILE A O 1
ATOM 1086 N N . ILE A 1 136 ? -3.976 8.670 9.898 1.00 87.31 136 ILE A N 1
ATOM 1087 C CA . ILE A 1 136 ? -4.803 8.030 10.931 1.00 87.31 136 ILE A CA 1
ATOM 1088 C C . ILE A 1 136 ? -4.760 8.838 12.234 1.00 87.31 136 ILE A C 1
ATOM 1090 O O . ILE A 1 136 ? -5.778 8.993 12.904 1.00 87.31 136 ILE A O 1
ATOM 1094 N N . GLN A 1 137 ? -3.601 9.375 12.598 1.00 86.62 137 GLN A N 1
ATOM 1095 C CA . GLN A 1 137 ? -3.472 10.204 13.786 1.00 86.62 137 GLN A CA 1
ATOM 1096 C C . GLN A 1 137 ? -4.196 11.548 13.656 1.00 86.62 137 GLN A C 1
ATOM 1098 O O . GLN A 1 137 ? -4.781 11.990 14.640 1.00 86.62 137 GLN A O 1
ATOM 1103 N N . GLU A 1 138 ? -4.182 12.172 12.482 1.00 84.81 138 GLU A N 1
ATOM 1104 C CA . GLU A 1 138 ? -4.860 13.442 12.204 1.00 84.81 138 GLU A CA 1
ATOM 1105 C C . GLU A 1 138 ? -6.385 13.270 12.156 1.00 84.81 138 GLU A C 1
ATOM 1107 O O . GLU A 1 138 ? -7.099 13.980 12.857 1.00 84.81 138 GLU A O 1
ATOM 1112 N N . GLU A 1 139 ? -6.875 12.275 11.415 1.00 82.50 139 GLU A N 1
ATOM 1113 C CA . GLU A 1 139 ? -8.307 12.040 11.179 1.00 82.50 139 GLU A CA 1
ATOM 1114 C C . GLU A 1 139 ? -8.998 11.359 12.369 1.00 82.50 139 GLU A C 1
ATOM 1116 O O . GLU A 1 139 ? -10.130 11.675 12.732 1.00 82.50 139 GLU A O 1
ATOM 1121 N N . ILE A 1 140 ? -8.327 10.387 12.996 1.00 83.25 140 ILE A N 1
ATOM 1122 C CA . ILE A 1 140 ? -8.914 9.570 14.071 1.00 83.25 140 ILE A CA 1
ATOM 1123 C C . ILE A 1 140 ? -8.463 10.061 15.457 1.00 83.25 140 ILE A C 1
ATOM 1125 O O . ILE A 1 140 ? -9.050 9.697 16.480 1.00 83.25 140 ILE A O 1
ATOM 1129 N N . GLY A 1 141 ? -7.414 10.885 15.534 1.00 81.44 141 GLY A N 1
ATOM 1130 C CA . GLY A 1 141 ? -6.843 11.324 16.809 1.00 81.44 141 GLY A CA 1
ATOM 1131 C C . GLY A 1 141 ? -6.151 10.195 17.580 1.00 81.44 141 GLY A C 1
ATOM 1132 O O . GLY A 1 141 ? -6.056 10.259 18.811 1.00 81.44 141 GLY A O 1
ATOM 1133 N N . ARG A 1 142 ? -5.732 9.122 16.892 1.00 85.94 142 ARG A N 1
ATOM 1134 C CA . ARG A 1 142 ? -5.201 7.886 17.493 1.00 85.94 142 ARG A CA 1
ATOM 1135 C C . ARG A 1 142 ? -3.854 7.502 16.910 1.00 85.94 142 ARG A C 1
ATOM 1137 O O . ARG A 1 142 ? -3.623 7.622 15.713 1.00 85.94 142 ARG A O 1
ATOM 1144 N N . LYS A 1 143 ? -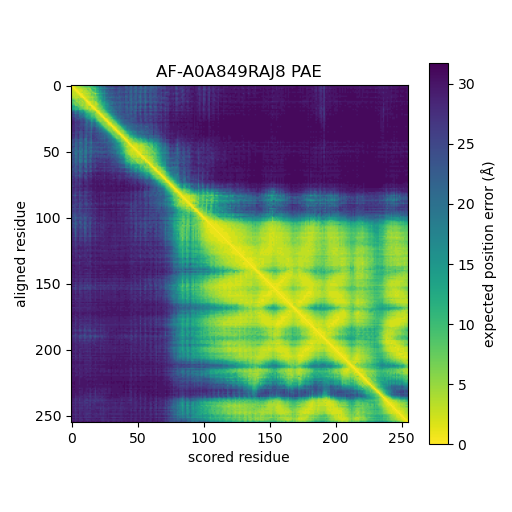2.963 6.989 17.760 1.00 86.75 143 LYS A N 1
ATOM 1145 C CA . LYS A 1 143 ? -1.650 6.520 17.311 1.00 86.75 143 LYS A CA 1
ATOM 1146 C C . LYS A 1 143 ? -1.818 5.234 16.515 1.00 86.75 143 LYS A C 1
ATOM 1148 O O . LYS A 1 143 ? -2.364 4.253 17.020 1.00 86.75 143 LYS A O 1
ATOM 1153 N N . ALA A 1 144 ? -1.313 5.241 15.291 1.00 91.06 144 ALA A N 1
ATOM 1154 C CA . ALA A 1 144 ? -1.212 4.062 14.455 1.00 91.06 144 ALA A CA 1
ATOM 1155 C C . ALA A 1 144 ? 0.253 3.686 14.242 1.00 91.06 144 ALA A C 1
ATOM 1157 O O . ALA A 1 144 ? 1.148 4.527 14.255 1.00 91.06 144 ALA A O 1
ATOM 1158 N N . SER A 1 145 ? 0.494 2.399 14.048 1.00 92.06 145 SER A N 1
ATOM 1159 C CA . SER A 1 145 ? 1.806 1.850 13.731 1.00 92.06 145 SER A CA 1
ATOM 1160 C C . SER A 1 145 ? 1.661 0.792 12.651 1.00 92.06 145 SER A C 1
ATOM 1162 O O . SER A 1 145 ? 0.656 0.085 12.603 1.00 92.06 145 SER A O 1
ATOM 1164 N N . ILE A 1 146 ? 2.653 0.713 11.769 1.00 94.62 146 ILE A N 1
ATOM 1165 C CA . ILE A 1 146 ? 2.703 -0.243 10.664 1.00 94.62 146 ILE A CA 1
ATOM 1166 C C . ILE A 1 146 ? 4.050 -0.949 10.724 1.00 94.62 146 ILE A C 1
ATOM 1168 O O . ILE A 1 146 ? 5.091 -0.289 10.782 1.00 94.62 146 ILE A O 1
ATOM 1172 N N . ALA A 1 147 ? 4.043 -2.279 10.668 1.00 93.81 147 ALA A N 1
ATOM 1173 C CA . ALA A 1 147 ? 5.277 -3.053 10.660 1.00 93.81 147 ALA A CA 1
ATOM 1174 C C . ALA A 1 147 ? 5.996 -2.926 9.309 1.00 93.81 147 ALA A C 1
ATOM 1176 O O . ALA A 1 147 ? 7.151 -2.483 9.232 1.00 93.81 147 ALA A O 1
ATOM 1177 N N . LYS A 1 148 ? 5.295 -3.265 8.222 1.00 94.00 148 LYS A N 1
ATOM 1178 C CA . LYS A 1 148 ? 5.873 -3.318 6.876 1.00 94.00 148 LYS A CA 1
ATOM 1179 C C . LYS A 1 148 ? 4.866 -2.889 5.818 1.00 94.00 148 LYS A C 1
ATOM 1181 O O . LYS A 1 148 ? 3.677 -3.160 5.941 1.00 94.00 148 LYS A O 1
ATOM 1186 N N . ILE A 1 149 ? 5.364 -2.238 4.772 1.00 94.94 149 ILE A N 1
ATOM 1187 C CA . ILE A 1 149 ? 4.608 -1.961 3.552 1.00 94.94 149 ILE A CA 1
ATOM 1188 C C . ILE A 1 149 ? 5.428 -2.477 2.384 1.00 94.94 149 ILE A C 1
ATOM 1190 O O . ILE A 1 149 ? 6.625 -2.210 2.292 1.00 94.94 149 ILE A O 1
ATOM 1194 N N . GLU A 1 150 ? 4.770 -3.216 1.509 1.00 93.50 150 GLU A N 1
ATOM 1195 C CA . GLU A 1 150 ? 5.328 -3.744 0.279 1.00 93.50 150 GLU A CA 1
ATOM 1196 C C . GLU A 1 150 ? 4.474 -3.258 -0.883 1.00 93.50 150 GLU A C 1
ATOM 1198 O O . GLU A 1 150 ? 3.243 -3.248 -0.816 1.00 93.50 150 GLU A O 1
ATOM 1203 N N . PHE A 1 151 ? 5.132 -2.845 -1.958 1.00 94.62 151 PHE A N 1
ATOM 1204 C CA . PHE A 1 151 ? 4.461 -2.433 -3.176 1.00 94.62 151 PHE A CA 1
ATOM 1205 C C . PHE A 1 151 ? 5.216 -2.980 -4.378 1.00 94.62 151 PHE A C 1
ATOM 1207 O O . PHE A 1 151 ? 6.430 -2.815 -4.482 1.00 94.62 151 PHE A O 1
ATOM 1214 N N . ASN A 1 152 ? 4.491 -3.626 -5.285 1.00 94.12 152 ASN A N 1
ATOM 1215 C CA . ASN A 1 152 ? 5.014 -4.087 -6.556 1.00 94.12 152 ASN A CA 1
ATOM 1216 C C . ASN A 1 152 ? 4.432 -3.215 -7.684 1.00 94.12 152 ASN A C 1
ATOM 1218 O O . ASN A 1 152 ? 3.266 -3.398 -8.048 1.00 94.12 152 ASN A O 1
ATOM 1222 N N . PRO A 1 153 ? 5.226 -2.298 -8.268 1.00 90.31 153 PRO A N 1
ATOM 1223 C CA . PRO A 1 153 ? 4.764 -1.385 -9.309 1.00 90.31 153 PRO A CA 1
ATOM 1224 C C . PRO A 1 153 ? 4.380 -2.092 -10.617 1.00 90.31 153 PRO A C 1
ATOM 1226 O O . PRO A 1 153 ? 3.495 -1.626 -11.324 1.00 90.31 153 PRO A O 1
ATOM 1229 N N . PHE A 1 154 ? 4.974 -3.244 -10.937 1.00 90.62 154 PHE A N 1
ATOM 1230 C CA . PHE A 1 154 ? 4.674 -3.957 -12.184 1.00 90.62 154 PHE A CA 1
ATOM 1231 C C . PHE A 1 154 ? 3.338 -4.698 -12.140 1.00 90.62 154 PHE A C 1
ATOM 1233 O O . PHE A 1 154 ? 2.644 -4.792 -13.149 1.00 90.62 154 PHE A O 1
ATOM 1240 N N . THR A 1 155 ? 2.972 -5.222 -10.971 1.00 89.31 155 THR A N 1
ATOM 1241 C CA . THR A 1 155 ? 1.691 -5.920 -10.771 1.00 89.31 155 THR A CA 1
ATOM 1242 C C . THR A 1 155 ? 0.615 -5.031 -10.147 1.00 89.31 155 THR A C 1
ATOM 1244 O O . THR A 1 155 ? -0.517 -5.485 -10.001 1.00 89.31 155 THR A O 1
ATOM 1247 N N . LEU A 1 156 ? 0.965 -3.789 -9.781 1.00 91.62 156 LEU A N 1
ATOM 1248 C CA . LEU A 1 156 ? 0.162 -2.875 -8.962 1.00 91.62 156 LEU A CA 1
ATOM 1249 C C . LEU A 1 156 ? -0.463 -3.578 -7.748 1.00 91.62 156 LEU A C 1
ATOM 1251 O O . LEU A 1 156 ? -1.661 -3.471 -7.469 1.00 91.62 156 LEU A O 1
ATOM 1255 N N . PHE A 1 157 ? 0.377 -4.332 -7.045 1.00 93.44 157 PHE A N 1
ATOM 1256 C CA . PHE A 1 157 ? 0.021 -5.022 -5.815 1.00 93.44 157 PHE A CA 1
ATOM 1257 C C . PHE A 1 157 ? 0.597 -4.269 -4.619 1.00 93.44 157 PHE A C 1
ATOM 1259 O O . PHE A 1 157 ? 1.795 -3.993 -4.582 1.00 93.44 157 PHE A O 1
ATOM 1266 N N . ALA A 1 158 ? -0.247 -3.955 -3.642 1.00 94.44 158 ALA A N 1
ATOM 1267 C CA . ALA A 1 158 ? 0.138 -3.329 -2.386 1.00 94.44 158 ALA A CA 1
ATOM 1268 C C . ALA A 1 158 ? -0.204 -4.256 -1.217 1.00 94.44 158 ALA A C 1
ATOM 1270 O O . ALA A 1 158 ? -1.303 -4.806 -1.163 1.00 94.44 158 ALA A O 1
ATOM 1271 N N . SER A 1 159 ? 0.718 -4.392 -0.270 1.00 95.00 159 SER A N 1
ATOM 1272 C CA . SER A 1 159 ? 0.531 -5.154 0.962 1.00 95.00 159 SER A CA 1
ATOM 1273 C C . SER A 1 159 ? 0.978 -4.323 2.160 1.00 95.00 159 SER A C 1
ATOM 1275 O O . SER A 1 159 ? 2.113 -3.853 2.215 1.00 95.00 159 SER A O 1
ATOM 1277 N N . ILE A 1 160 ? 0.102 -4.170 3.145 1.00 96.31 160 ILE A N 1
ATOM 1278 C CA . ILE A 1 160 ? 0.391 -3.534 4.432 1.00 96.31 160 ILE A CA 1
ATOM 1279 C C . ILE A 1 160 ? 0.333 -4.620 5.495 1.00 96.31 160 ILE A C 1
ATOM 1281 O O . ILE A 1 160 ? -0.668 -5.321 5.605 1.00 96.31 160 ILE A O 1
ATOM 1285 N N . GLN A 1 161 ? 1.390 -4.755 6.288 1.00 95.75 161 GLN A N 1
ATOM 1286 C CA . GLN A 1 161 ? 1.500 -5.780 7.320 1.00 95.75 161 GLN A CA 1
ATOM 1287 C C . GLN A 1 161 ? 1.554 -5.149 8.710 1.00 95.75 161 GLN A C 1
ATOM 1289 O O . GLN A 1 161 ? 2.281 -4.175 8.943 1.00 95.75 161 GLN A O 1
ATOM 1294 N N . GLY A 1 162 ? 0.812 -5.750 9.638 1.00 93.50 162 GLY A N 1
ATOM 1295 C CA . GLY A 1 162 ? 0.823 -5.424 11.057 1.00 93.50 162 GLY A CA 1
ATOM 1296 C C . GLY A 1 162 ? 0.395 -3.992 11.350 1.00 93.50 162 GLY A C 1
ATOM 1297 O O . GLY A 1 162 ? 1.112 -3.292 12.067 1.00 93.50 162 GLY A O 1
ATOM 1298 N N . LEU A 1 163 ? -0.733 -3.537 10.789 1.00 94.69 163 LEU A N 1
ATOM 1299 C CA . LEU A 1 163 ? -1.317 -2.265 11.215 1.00 94.69 163 LEU A CA 1
ATOM 1300 C C . LEU A 1 163 ? -1.893 -2.449 12.619 1.00 94.69 163 LEU A C 1
ATOM 1302 O O . LEU A 1 163 ? -2.702 -3.345 12.853 1.00 94.69 163 LEU A O 1
ATOM 1306 N N . LYS A 1 164 ? -1.509 -1.569 13.541 1.00 93.81 164 LYS A N 1
ATOM 1307 C CA . LYS A 1 164 ? -2.067 -1.508 14.893 1.00 93.81 164 LYS A CA 1
ATOM 1308 C C . LYS A 1 164 ? -2.418 -0.073 15.234 1.00 93.81 164 LYS A C 1
ATOM 1310 O O . LYS A 1 164 ? -1.551 0.800 15.199 1.00 93.81 164 LYS A O 1
ATOM 1315 N N . ILE A 1 165 ? -3.674 0.148 15.588 1.00 92.31 165 ILE A N 1
ATOM 1316 C CA . ILE A 1 165 ? -4.224 1.418 16.047 1.00 92.31 165 ILE A CA 1
ATOM 1317 C C . ILE A 1 165 ? -4.489 1.293 17.544 1.00 92.31 165 ILE A C 1
ATOM 1319 O O . ILE A 1 165 ? -5.138 0.349 18.002 1.00 92.31 165 ILE A O 1
ATOM 1323 N N . GLN A 1 166 ? -3.971 2.250 18.303 1.00 90.69 166 GLN A N 1
ATOM 1324 C CA . GLN A 1 166 ? -4.113 2.318 19.750 1.00 90.69 166 GLN A CA 1
ATOM 1325 C C . GLN A 1 166 ? -5.144 3.376 20.142 1.00 90.69 166 GLN A C 1
ATOM 1327 O O . GLN A 1 166 ? -5.276 4.419 19.501 1.00 90.69 166 GLN A O 1
ATOM 1332 N N . GLU A 1 167 ? -5.852 3.130 21.235 1.00 86.44 167 GLU A N 1
ATOM 1333 C CA . GLU A 1 167 ? -6.626 4.153 21.925 1.00 86.44 167 GLU A CA 1
ATOM 1334 C C . GLU A 1 167 ? -5.718 5.223 22.551 1.00 86.44 167 GLU A C 1
ATOM 1336 O O . GLU A 1 167 ? -4.515 5.035 22.744 1.00 86.44 167 GLU A O 1
ATOM 1341 N N . LYS A 1 168 ? -6.319 6.347 22.962 1.00 81.38 168 LYS A N 1
ATOM 1342 C CA . LYS A 1 168 ? -5.624 7.425 23.690 1.00 81.38 168 LYS A CA 1
ATOM 1343 C C . LYS A 1 168 ? -4.990 6.953 25.008 1.00 81.38 168 LYS A C 1
ATOM 1345 O O . LYS A 1 168 ? -4.028 7.553 25.470 1.00 81.38 168 LYS A O 1
ATOM 1350 N N . ASN A 1 169 ? -5.511 5.874 25.593 1.00 80.31 169 ASN A N 1
ATOM 1351 C CA . ASN A 1 169 ? -5.000 5.237 26.811 1.00 80.31 169 ASN A CA 1
ATOM 1352 C C . ASN A 1 169 ? -3.903 4.178 26.541 1.00 80.31 169 ASN A C 1
ATOM 1354 O O . ASN A 1 169 ? -3.462 3.520 27.479 1.00 80.31 169 ASN A O 1
ATOM 1358 N N . GLY A 1 170 ? -3.489 3.982 25.282 1.00 80.69 170 GLY A N 1
ATOM 1359 C CA . GLY A 1 170 ? -2.462 3.014 24.882 1.00 80.69 170 GLY A CA 1
ATOM 1360 C C . GLY A 1 170 ? -2.954 1.575 24.688 1.00 80.69 170 GLY A C 1
ATOM 1361 O O . GLY A 1 170 ? -2.167 0.721 24.282 1.00 80.69 170 GLY A O 1
ATOM 1362 N N . LYS A 1 171 ? -4.237 1.278 24.935 1.00 86.06 171 LYS A N 1
ATOM 1363 C CA . LYS A 1 171 ? -4.807 -0.052 24.677 1.00 86.06 171 LYS A CA 1
ATOM 1364 C C . LYS A 1 171 ? -4.976 -0.300 23.172 1.00 86.06 171 LYS A C 1
ATOM 1366 O O . LYS A 1 171 ? -5.228 0.649 22.427 1.00 86.06 171 LYS A O 1
ATOM 1371 N N . PRO A 1 172 ? -4.855 -1.553 22.701 1.00 86.75 172 PRO A N 1
ATOM 1372 C CA . PRO A 1 172 ? -5.171 -1.890 21.316 1.00 86.75 172 PRO A CA 1
ATOM 1373 C C . PRO A 1 172 ? -6.653 -1.617 21.028 1.00 86.75 172 PRO A C 1
ATOM 1375 O O . PRO A 1 172 ? -7.509 -1.981 21.831 1.00 86.75 172 PRO A O 1
ATOM 1378 N N . PHE A 1 173 ? -6.931 -0.967 19.896 1.00 89.75 173 PHE A N 1
ATOM 1379 C CA . PHE A 1 173 ? -8.286 -0.653 19.439 1.00 89.75 173 PHE A CA 1
ATOM 1380 C C . PHE A 1 173 ? -8.658 -1.464 18.201 1.00 89.75 173 PHE A C 1
ATOM 1382 O O . PHE A 1 173 ? -9.579 -2.270 18.225 1.00 89.75 173 PHE A O 1
ATOM 1389 N N . VAL A 1 174 ? -7.929 -1.250 17.108 1.00 92.44 174 VAL A N 1
ATOM 1390 C CA . VAL A 1 174 ? -8.157 -1.915 15.823 1.00 92.44 174 VAL A CA 1
ATOM 1391 C C . VAL A 1 174 ? -6.808 -2.295 15.247 1.00 92.44 174 VAL A C 1
ATOM 1393 O O . VAL A 1 174 ? -5.862 -1.510 15.297 1.00 92.44 174 VAL A O 1
ATOM 1396 N N . GLY A 1 175 ? -6.707 -3.479 14.669 1.00 93.69 175 GLY A N 1
ATOM 1397 C CA . GLY A 1 175 ? -5.512 -3.894 13.957 1.00 93.69 175 GLY A CA 1
ATOM 1398 C C . GLY A 1 175 ? -5.802 -4.961 12.922 1.00 93.69 175 GLY A C 1
ATOM 1399 O O . GLY A 1 175 ? -6.900 -5.504 12.855 1.00 93.69 175 GLY A O 1
ATOM 1400 N N . PHE A 1 176 ? -4.808 -5.258 12.101 1.00 95.94 176 PHE A N 1
ATOM 1401 C CA . PHE A 1 176 ? -4.836 -6.401 11.200 1.00 95.94 176 PHE A CA 1
ATOM 1402 C C . PHE A 1 176 ? -3.422 -6.899 10.928 1.00 95.94 176 PHE A C 1
ATOM 1404 O O . PHE A 1 176 ? -2.458 -6.125 10.945 1.00 95.94 176 PHE A O 1
ATOM 1411 N N . ASP A 1 177 ? -3.312 -8.184 10.610 1.00 95.00 177 ASP A N 1
ATOM 1412 C CA . ASP A 1 177 ? -2.023 -8.797 10.296 1.00 95.00 177 ASP A CA 1
ATOM 1413 C C . ASP A 1 177 ? -1.577 -8.458 8.878 1.00 95.00 177 ASP A C 1
ATOM 1415 O O . ASP A 1 177 ? -0.422 -8.088 8.670 1.00 95.00 177 ASP A O 1
ATOM 1419 N N . ALA A 1 178 ? -2.480 -8.540 7.898 1.00 95.19 178 ALA A N 1
ATOM 1420 C CA . ALA A 1 178 ? -2.168 -8.182 6.519 1.00 95.19 178 ALA A CA 1
ATOM 1421 C C . ALA A 1 178 ? -3.370 -7.579 5.787 1.00 95.19 178 ALA A C 1
ATOM 1423 O O . ALA A 1 178 ? -4.480 -8.102 5.845 1.00 95.19 178 ALA A O 1
ATOM 1424 N N . PHE A 1 179 ? -3.121 -6.514 5.038 1.00 96.19 179 PHE A N 1
ATOM 1425 C CA . PHE A 1 179 ? -4.044 -5.919 4.084 1.00 96.19 179 PHE A CA 1
ATOM 1426 C C . PHE A 1 179 ? -3.406 -5.964 2.703 1.00 96.19 179 PHE A C 1
ATOM 1428 O O . PHE A 1 179 ? -2.360 -5.360 2.487 1.00 96.19 179 PHE A O 1
ATOM 1435 N N . ASN A 1 180 ? -4.045 -6.666 1.776 1.00 95.75 180 ASN A N 1
ATOM 1436 C CA . ASN A 1 180 ? -3.571 -6.843 0.413 1.00 95.75 180 ASN A CA 1
ATOM 1437 C C . ASN A 1 180 ? -4.553 -6.192 -0.555 1.00 95.75 180 ASN A C 1
ATOM 1439 O O . ASN A 1 180 ? -5.750 -6.467 -0.492 1.00 95.75 180 ASN A O 1
ATOM 1443 N N . ALA A 1 181 ? -4.046 -5.386 -1.480 1.00 94.69 181 ALA A N 1
ATOM 1444 C CA . ALA A 1 181 ? -4.824 -4.761 -2.536 1.00 94.69 181 ALA A CA 1
ATOM 1445 C C . ALA A 1 181 ? -4.157 -5.009 -3.890 1.00 94.69 181 ALA A C 1
ATOM 1447 O O . ALA A 1 181 ? -2.975 -4.720 -4.080 1.00 94.69 181 ALA A O 1
ATOM 1448 N N . LYS A 1 182 ? -4.925 -5.534 -4.846 1.00 94.69 182 LYS A N 1
ATOM 1449 C CA . LYS A 1 182 ? -4.475 -5.780 -6.218 1.00 94.69 182 LYS A CA 1
ATOM 1450 C C . LYS A 1 182 ? -5.277 -4.931 -7.191 1.00 94.69 182 LYS A C 1
ATOM 1452 O O . LYS A 1 182 ? -6.489 -5.105 -7.317 1.00 94.69 182 LYS A O 1
ATOM 1457 N N . ILE A 1 183 ? -4.598 -4.041 -7.904 1.00 93.19 183 ILE A N 1
ATOM 1458 C CA . ILE A 1 183 ? -5.213 -3.162 -8.903 1.00 93.19 183 ILE A CA 1
ATOM 1459 C C . ILE A 1 183 ? -5.161 -3.833 -10.277 1.00 93.19 183 ILE A C 1
ATOM 1461 O O . ILE A 1 183 ? -4.207 -4.530 -10.619 1.00 93.19 183 ILE A O 1
ATOM 1465 N N . ASN A 1 184 ? -6.196 -3.619 -11.085 1.00 90.56 184 ASN A N 1
ATOM 1466 C CA . ASN A 1 184 ? -6.232 -4.070 -12.468 1.00 90.56 184 ASN A CA 1
ATOM 1467 C C . ASN A 1 184 ? -5.857 -2.944 -13.413 1.00 90.56 184 ASN A C 1
ATOM 1469 O O . ASN A 1 184 ? -6.706 -2.140 -13.800 1.00 90.56 184 ASN A O 1
ATOM 1473 N N . THR A 1 185 ? -4.591 -2.907 -13.813 1.00 88.25 185 THR A N 1
ATOM 1474 C CA . THR A 1 185 ? -4.054 -1.861 -14.687 1.00 88.25 185 THR A CA 1
ATOM 1475 C C . THR A 1 185 ? -4.826 -1.760 -16.002 1.00 88.25 185 THR A C 1
ATOM 1477 O O . THR A 1 185 ? -5.195 -0.668 -16.424 1.00 88.25 185 THR A O 1
ATOM 1480 N N . PHE A 1 186 ? -5.137 -2.896 -16.635 1.00 88.00 186 PHE A N 1
ATOM 1481 C CA . PHE A 1 186 ? -5.812 -2.914 -17.933 1.00 88.00 186 PHE A CA 1
ATOM 1482 C C . PHE A 1 186 ? -7.249 -2.403 -17.852 1.00 88.00 186 PHE A C 1
ATOM 1484 O O . PHE A 1 186 ? -7.655 -1.600 -18.689 1.00 88.00 186 PHE A O 1
ATOM 1491 N N . GLN A 1 187 ? -8.028 -2.855 -16.864 1.00 87.31 187 GLN A N 1
ATOM 1492 C CA . GLN A 1 187 ? -9.395 -2.355 -16.682 1.00 87.31 187 GLN A CA 1
ATOM 1493 C C . GLN A 1 187 ? -9.400 -0.895 -16.232 1.00 87.31 187 GLN A C 1
ATOM 1495 O O . GLN A 1 187 ? -10.208 -0.121 -16.740 1.00 87.31 187 GLN A O 1
ATOM 1500 N N . SER A 1 188 ? -8.459 -0.508 -15.367 1.00 87.56 188 SER A N 1
ATOM 1501 C CA . SER A 1 188 ? -8.367 0.864 -14.869 1.00 87.56 188 SER A CA 1
ATOM 1502 C C . SER A 1 188 ? -8.113 1.868 -15.993 1.00 87.56 188 SER A C 1
ATOM 1504 O O . SER A 1 188 ? -8.799 2.881 -16.098 1.00 87.56 188 SER A O 1
ATOM 1506 N N . ILE A 1 189 ? -7.185 1.550 -16.902 1.00 90.19 189 ILE A N 1
ATOM 1507 C CA . ILE A 1 189 ? -6.898 2.394 -18.070 1.00 90.19 189 ILE A CA 1
ATOM 1508 C C . ILE A 1 189 ? -8.105 2.449 -19.019 1.00 90.19 189 ILE A C 1
ATOM 1510 O O . ILE A 1 189 ? -8.445 3.523 -19.506 1.00 90.19 189 ILE A O 1
ATOM 1514 N N . LYS A 1 190 ? -8.780 1.316 -19.268 1.00 90.88 190 LYS A N 1
ATOM 1515 C CA . LYS A 1 190 ? -9.945 1.254 -20.172 1.00 90.88 190 LYS A CA 1
ATOM 1516 C C . LYS A 1 190 ? -11.137 2.069 -19.673 1.00 90.88 190 LYS A C 1
ATOM 1518 O O . LYS A 1 190 ? -11.841 2.661 -20.480 1.00 90.88 190 LYS A O 1
ATOM 1523 N N . GLN A 1 191 ? -11.380 2.055 -18.366 1.00 87.00 191 GLN A N 1
ATOM 1524 C CA . GLN A 1 191 ? -12.530 2.720 -17.749 1.00 87.00 191 GLN A CA 1
ATOM 1525 C C . GLN A 1 191 ? -12.204 4.139 -17.271 1.00 87.00 191 GLN A C 1
ATOM 1527 O O . GLN A 1 191 ? -13.102 4.828 -16.798 1.00 87.00 191 GLN A O 1
ATOM 1532 N N . LEU A 1 192 ? -10.935 4.564 -17.377 1.00 87.94 192 LEU A N 1
ATOM 1533 C CA . LEU A 1 192 ? -10.419 5.788 -16.752 1.00 87.94 192 LEU A CA 1
ATOM 1534 C C . LEU A 1 192 ? -10.847 5.893 -15.275 1.00 87.94 192 LEU A C 1
ATOM 1536 O O . LEU A 1 192 ? -11.176 6.965 -14.774 1.00 87.94 192 LEU A O 1
ATOM 1540 N N . ALA A 1 193 ? -10.855 4.744 -14.602 1.00 87.56 193 ALA A N 1
ATOM 1541 C CA . ALA A 1 193 ? -11.314 4.540 -13.236 1.00 87.56 193 ALA A CA 1
ATOM 1542 C C . ALA A 1 193 ? -10.263 3.730 -12.483 1.00 87.56 193 ALA A C 1
ATOM 1544 O O . ALA A 1 193 ? -9.534 2.955 -13.094 1.00 87.56 193 ALA A O 1
ATOM 1545 N N . LEU A 1 194 ? -10.179 3.852 -11.162 1.00 89.50 194 LEU A N 1
ATOM 1546 C CA . LEU A 1 194 ? -9.349 2.939 -10.381 1.00 89.50 194 LEU A CA 1
ATOM 1547 C C . LEU A 1 194 ? -10.137 1.663 -10.110 1.00 89.50 194 LEU A C 1
ATOM 1549 O O . LEU A 1 194 ? -11.094 1.661 -9.342 1.00 89.50 194 LEU A O 1
ATOM 1553 N N . VAL A 1 195 ? -9.737 0.575 -10.765 1.00 90.12 195 VAL A N 1
ATOM 1554 C CA . VAL A 1 195 ? -10.369 -0.736 -10.614 1.00 90.12 195 VAL A CA 1
ATOM 1555 C C . VAL A 1 195 ? -9.489 -1.612 -9.736 1.00 90.12 195 VAL A C 1
ATOM 1557 O O . VAL A 1 195 ? -8.417 -2.067 -10.147 1.00 90.12 195 VAL A O 1
ATOM 1560 N N . ILE A 1 196 ? -9.950 -1.857 -8.515 1.00 92.56 196 ILE A N 1
ATOM 1561 C CA . ILE A 1 196 ? -9.310 -2.757 -7.564 1.00 92.56 196 ILE A CA 1
ATOM 1562 C C . ILE A 1 196 ? -9.943 -4.137 -7.733 1.00 92.56 196 ILE A C 1
ATOM 1564 O O . ILE A 1 196 ? -11.115 -4.343 -7.421 1.00 92.56 196 ILE A O 1
ATOM 1568 N N . ASN A 1 197 ? -9.167 -5.091 -8.245 1.00 91.75 197 ASN A N 1
ATOM 1569 C CA . ASN A 1 197 ? -9.645 -6.452 -8.485 1.00 91.75 197 ASN A CA 1
ATOM 1570 C C . ASN A 1 197 ? -9.941 -7.188 -7.184 1.00 91.75 197 ASN A C 1
ATOM 1572 O O . ASN A 1 197 ? -10.944 -7.883 -7.080 1.00 91.75 197 ASN A O 1
ATOM 1576 N N . GLU A 1 198 ? -9.036 -7.085 -6.216 1.00 93.25 198 GLU A N 1
ATOM 1577 C CA . GLU A 1 198 ? -9.161 -7.825 -4.969 1.00 93.25 198 GLU A CA 1
ATOM 1578 C C . GLU A 1 198 ? -8.577 -7.027 -3.814 1.00 93.25 198 GLU A C 1
ATOM 1580 O O . GLU A 1 198 ? -7.436 -6.561 -3.874 1.00 93.25 198 GLU A O 1
ATOM 1585 N N . ILE A 1 199 ? -9.376 -6.904 -2.760 1.00 95.06 199 ILE A N 1
ATOM 1586 C CA . ILE A 1 199 ? -8.974 -6.408 -1.454 1.00 95.06 199 ILE A CA 1
ATOM 1587 C C . ILE A 1 199 ? -9.149 -7.555 -0.469 1.00 95.06 199 ILE A C 1
ATOM 1589 O O . ILE A 1 199 ? -10.249 -8.082 -0.307 1.00 95.06 199 ILE A O 1
ATOM 1593 N N . THR A 1 200 ? -8.065 -7.950 0.190 1.00 95.25 200 THR A N 1
ATOM 1594 C CA . THR A 1 200 ? -8.090 -8.975 1.234 1.00 95.25 200 THR A CA 1
ATOM 1595 C C . THR A 1 200 ? -7.592 -8.396 2.543 1.00 95.25 200 THR A C 1
ATOM 1597 O O . THR A 1 200 ? -6.468 -7.904 2.615 1.00 95.25 200 THR A O 1
ATOM 1600 N N . LEU A 1 201 ? -8.408 -8.513 3.584 1.00 96.31 201 LEU A N 1
ATOM 1601 C CA . LEU A 1 201 ? -8.062 -8.150 4.949 1.00 96.31 201 LEU A CA 1
ATOM 1602 C C . LEU A 1 201 ? -7.929 -9.424 5.786 1.00 96.31 201 LEU A C 1
ATOM 1604 O O . LEU A 1 201 ? -8.885 -10.188 5.915 1.00 96.31 201 LEU A O 1
ATOM 1608 N N . ASN A 1 202 ? -6.737 -9.670 6.317 1.00 96.00 202 ASN A N 1
ATOM 1609 C CA .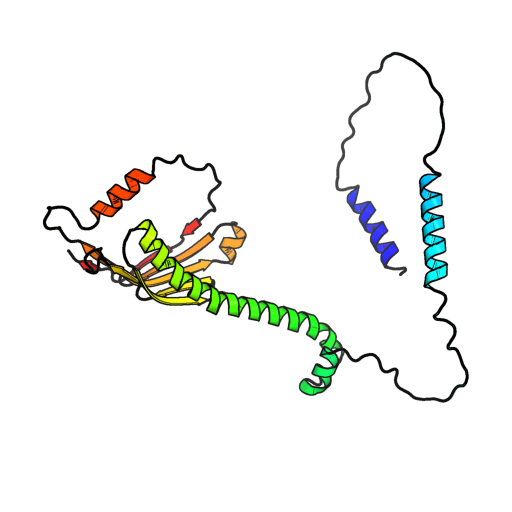 ASN A 1 202 ? -6.410 -10.876 7.063 1.00 96.00 202 ASN A CA 1
ATOM 1610 C C . ASN A 1 202 ? -6.259 -10.582 8.555 1.00 96.00 202 ASN A C 1
ATOM 1612 O O . ASN A 1 202 ? -5.549 -9.645 8.935 1.00 96.00 202 ASN A O 1
ATOM 1616 N N . LYS A 1 203 ? -6.918 -11.406 9.372 1.00 94.94 203 LYS A N 1
ATOM 1617 C CA . LYS A 1 203 ? -6.982 -11.315 10.832 1.00 94.94 203 LYS A CA 1
ATOM 1618 C C . LYS A 1 203 ? -7.270 -9.900 11.338 1.00 94.94 203 LYS A C 1
ATOM 1620 O O . LYS A 1 203 ? -6.505 -9.374 12.148 1.00 94.94 203 LYS A O 1
ATOM 1625 N N . PRO A 1 204 ? -8.335 -9.228 10.854 1.00 95.50 204 PRO A N 1
ATOM 1626 C CA . PRO A 1 204 ? -8.739 -7.980 11.475 1.00 95.50 204 PRO A CA 1
ATOM 1627 C C . PRO A 1 204 ? -9.177 -8.243 12.914 1.00 95.50 204 PRO A C 1
ATOM 1629 O O . PRO A 1 204 ? -9.998 -9.120 13.169 1.00 95.50 204 PRO A O 1
ATOM 1632 N N . THR A 1 205 ? -8.630 -7.468 13.838 1.00 92.88 205 THR A N 1
ATOM 1633 C CA . THR A 1 205 ? -8.949 -7.493 15.263 1.00 92.88 205 THR A CA 1
ATOM 1634 C C . THR A 1 205 ? -9.588 -6.167 15.638 1.00 92.88 205 THR A C 1
ATOM 1636 O O . THR A 1 205 ? -9.065 -5.098 15.314 1.00 92.88 205 THR A O 1
ATOM 1639 N N . VAL A 1 206 ? -10.735 -6.226 16.307 1.00 92.62 206 VAL A N 1
ATOM 1640 C CA . VAL A 1 206 ? -11.422 -5.041 16.829 1.00 92.62 206 VAL A CA 1
ATOM 1641 C C . VAL A 1 206 ? -11.688 -5.260 18.308 1.00 92.62 206 VAL A C 1
ATOM 1643 O O . VAL A 1 206 ? -12.313 -6.247 18.681 1.00 92.62 206 VAL A O 1
ATOM 1646 N N . HIS A 1 207 ? -11.201 -4.342 19.134 1.00 90.75 207 HIS A N 1
ATOM 1647 C CA . HIS A 1 207 ? -11.452 -4.288 20.565 1.00 90.75 207 HIS A CA 1
ATOM 1648 C C . HIS A 1 207 ? -12.522 -3.247 20.848 1.00 90.75 207 HIS A C 1
ATOM 1650 O O . HIS A 1 207 ? -12.321 -2.046 20.645 1.00 90.75 207 HIS A O 1
ATOM 1656 N N . LEU A 1 208 ? -13.648 -3.702 21.367 1.00 87.44 208 LEU A N 1
ATOM 1657 C CA . LEU A 1 208 ? -14.693 -2.847 21.883 1.00 87.44 208 LEU A CA 1
ATOM 1658 C C . LEU A 1 208 ? -14.639 -2.914 23.402 1.00 87.44 208 LEU A C 1
ATOM 1660 O O . LEU A 1 208 ? -14.543 -3.981 23.988 1.00 87.44 208 LEU A O 1
ATOM 1664 N N . ALA A 1 209 ? -14.671 -1.756 24.046 1.00 85.81 209 ALA A N 1
ATOM 1665 C CA . ALA A 1 209 ? -14.641 -1.678 25.494 1.00 85.81 209 ALA A CA 1
ATOM 1666 C C . ALA A 1 209 ? -15.618 -0.613 25.969 1.00 85.81 209 ALA A C 1
ATOM 1668 O O . ALA A 1 209 ? -15.691 0.487 25.407 1.00 85.81 209 ALA A O 1
ATOM 1669 N N . LYS A 1 210 ? -16.342 -0.935 27.043 1.00 86.38 210 LYS A N 1
ATOM 1670 C CA . LYS A 1 210 ? -17.152 0.035 27.774 1.00 86.38 210 LYS A CA 1
ATOM 1671 C C . LYS A 1 210 ? -16.263 0.777 28.768 1.00 86.38 210 LYS A C 1
ATOM 1673 O O . LYS A 1 210 ? -15.615 0.173 29.623 1.00 86.38 210 LYS A O 1
ATOM 1678 N N . GLN A 1 211 ? -16.197 2.091 28.625 1.00 81.44 211 GLN A N 1
ATOM 1679 C CA . GLN A 1 211 ? -15.426 2.968 29.491 1.00 81.44 211 GLN A CA 1
ATOM 1680 C C . GLN A 1 211 ? -16.140 3.172 30.836 1.00 81.44 211 GLN A C 1
ATOM 1682 O O . GLN A 1 211 ? -17.325 2.874 30.997 1.00 81.44 211 GLN A O 1
ATOM 1687 N N . LYS A 1 212 ? -15.401 3.687 31.829 1.00 79.38 212 LYS A N 1
ATOM 1688 C CA . LYS A 1 212 ? -15.916 3.926 33.192 1.00 79.38 212 LYS A CA 1
ATOM 1689 C C . LYS A 1 212 ? -17.094 4.906 33.230 1.00 79.38 212 LYS A C 1
ATOM 1691 O O . LYS A 1 212 ? -17.889 4.856 34.156 1.00 79.38 212 LYS A O 1
ATOM 1696 N N . ASP A 1 213 ? -17.203 5.778 32.232 1.00 79.12 213 ASP A N 1
ATOM 1697 C CA . ASP A 1 213 ? -18.291 6.744 32.063 1.00 79.12 213 ASP A CA 1
ATOM 1698 C C . ASP A 1 213 ? -19.517 6.153 31.337 1.00 79.12 213 ASP A C 1
ATOM 1700 O O . ASP A 1 213 ? -20.446 6.878 30.986 1.00 79.12 213 ASP A O 1
ATOM 1704 N N . GLY A 1 214 ? -19.519 4.838 31.094 1.00 80.00 214 GLY A N 1
ATOM 1705 C CA . GLY A 1 214 ? -20.598 4.110 30.439 1.00 80.00 214 GLY A CA 1
ATOM 1706 C C . GLY A 1 214 ? -20.598 4.198 28.913 1.00 80.00 214 GLY A C 1
ATOM 1707 O O . GLY A 1 214 ? -21.400 3.496 28.296 1.00 80.00 214 GLY A O 1
ATOM 1708 N N . LYS A 1 215 ? -19.707 4.997 28.310 1.00 83.56 215 LYS A N 1
ATOM 1709 C CA . LYS A 1 215 ? -19.594 5.150 26.854 1.00 83.56 215 LYS A CA 1
ATOM 1710 C C . LYS A 1 215 ? -18.732 4.061 26.238 1.00 83.56 215 LYS A C 1
ATOM 1712 O O . LYS A 1 215 ? -17.856 3.498 26.895 1.00 83.56 215 LYS A O 1
ATOM 1717 N N . PHE A 1 216 ? -18.937 3.783 24.958 1.00 85.19 216 PHE A N 1
ATOM 1718 C CA . PHE A 1 216 ? -18.019 2.921 24.220 1.00 85.19 216 PHE A CA 1
ATOM 1719 C C . PHE A 1 216 ? -16.788 3.669 23.728 1.00 85.19 216 PHE A C 1
ATOM 1721 O O . PHE A 1 216 ? -16.829 4.853 23.393 1.00 85.19 216 PHE A O 1
ATOM 1728 N N . ASN A 1 217 ? -15.690 2.932 23.608 1.00 84.31 217 ASN A N 1
ATOM 1729 C CA . ASN A 1 217 ? -14.409 3.421 23.116 1.00 84.31 217 ASN A CA 1
ATOM 1730 C C . ASN A 1 217 ? -14.391 3.937 21.662 1.00 84.31 217 ASN A C 1
ATOM 1732 O O . ASN A 1 217 ? -13.350 4.419 21.233 1.00 84.31 217 ASN A O 1
ATOM 1736 N N . PHE A 1 218 ? -15.478 3.838 20.894 1.00 84.00 218 PHE A N 1
ATOM 1737 C CA . PHE A 1 218 ? -15.584 4.356 19.519 1.00 84.00 218 PHE A CA 1
ATOM 1738 C C . PHE A 1 218 ? -16.511 5.578 19.387 1.00 84.00 218 PHE A C 1
ATOM 1740 O O . PHE A 1 218 ? -16.588 6.189 18.320 1.00 84.00 218 PHE A O 1
ATOM 1747 N N . GLU A 1 219 ? -17.248 5.943 20.441 1.00 82.75 219 GLU A N 1
ATOM 1748 C CA . GLU A 1 219 ? -18.240 7.027 20.379 1.00 82.75 219 GLU A CA 1
ATOM 1749 C C . GLU A 1 219 ? -17.625 8.410 20.135 1.00 82.75 219 GLU A C 1
ATOM 1751 O O . GLU A 1 219 ? -18.285 9.301 19.593 1.00 82.75 219 GLU A O 1
ATOM 1756 N N . ASP A 1 220 ? -16.376 8.605 20.549 1.00 79.19 220 ASP A N 1
ATOM 1757 C CA . ASP A 1 220 ? -15.606 9.826 20.323 1.00 79.19 220 ASP A CA 1
ATOM 1758 C C . ASP A 1 220 ? -15.373 10.082 18.825 1.00 79.19 220 ASP A C 1
ATOM 1760 O O . ASP A 1 220 ? -15.488 11.222 18.377 1.00 79.19 220 ASP A O 1
ATOM 1764 N N . MET A 1 221 ? -15.143 9.024 18.041 1.00 76.44 221 MET A N 1
ATOM 1765 C CA . MET A 1 221 ? -14.926 9.106 16.592 1.00 76.44 221 MET A CA 1
ATOM 1766 C C . MET A 1 221 ? -16.204 9.481 15.830 1.00 76.44 221 MET A C 1
ATOM 1768 O O . MET A 1 221 ? -16.176 10.303 14.916 1.00 76.44 221 MET A O 1
ATOM 1772 N N . VAL A 1 222 ? -17.349 8.916 16.224 1.00 77.31 222 VAL A N 1
ATOM 1773 C CA . VAL A 1 222 ? -18.640 9.187 15.564 1.00 77.31 222 VAL A CA 1
ATOM 1774 C C . VAL A 1 222 ? -19.081 10.637 15.792 1.00 77.31 222 VAL A C 1
ATOM 1776 O O . VAL A 1 222 ? -19.590 11.294 14.882 1.00 77.31 222 VAL A O 1
ATOM 1779 N N . LYS A 1 223 ? -18.860 11.166 17.002 1.00 69.94 223 LYS A N 1
ATOM 1780 C CA . LYS A 1 223 ? -19.213 12.550 17.356 1.00 69.94 223 LYS A CA 1
ATOM 1781 C C . LYS A 1 223 ? -18.322 13.579 16.655 1.00 69.94 223 LYS A C 1
ATOM 1783 O O . LYS A 1 223 ? -18.831 14.632 16.280 1.00 69.94 223 LYS A O 1
ATOM 1788 N N . ALA A 1 224 ? -17.035 13.276 16.456 1.00 69.81 224 ALA A N 1
ATOM 1789 C CA . ALA A 1 224 ? -16.114 14.138 15.713 1.00 69.81 224 ALA A CA 1
ATOM 1790 C C . ALA A 1 224 ? -16.561 14.312 14.251 1.00 69.81 224 ALA A C 1
ATOM 1792 O O . ALA A 1 224 ? -16.743 15.440 13.798 1.00 69.81 224 ALA A O 1
ATOM 1793 N N . LYS A 1 225 ? -16.878 13.208 13.563 1.00 67.50 225 LYS A N 1
ATOM 1794 C CA . LYS A 1 225 ? -17.281 13.230 12.149 1.00 67.50 225 LYS A CA 1
ATOM 1795 C C . LYS A 1 225 ? -18.572 14.019 11.895 1.00 67.50 225 LYS A C 1
ATOM 1797 O O . LYS A 1 225 ? -18.649 14.817 10.965 1.00 67.50 225 LYS A O 1
ATOM 1802 N N . LYS A 1 226 ? -19.565 13.884 12.784 1.00 66.81 226 LYS A N 1
ATOM 1803 C CA . LYS A 1 226 ? -20.839 14.623 12.690 1.00 66.81 226 LYS A CA 1
ATOM 1804 C C . LYS A 1 226 ? -20.660 16.149 12.772 1.00 66.81 226 LYS A C 1
ATOM 1806 O O . LYS A 1 226 ? -21.537 16.893 12.341 1.00 66.81 226 LYS A O 1
ATOM 1811 N N . LYS A 1 227 ? -19.544 16.627 13.335 1.00 63.03 227 LYS A N 1
ATOM 1812 C CA . LYS A 1 227 ? -19.222 18.057 13.444 1.00 63.03 227 LYS A CA 1
ATOM 1813 C C . LYS A 1 227 ? -18.573 18.616 12.169 1.00 63.03 227 LYS A C 1
ATOM 1815 O O . LYS A 1 227 ? -18.664 19.815 11.930 1.00 63.03 227 LYS A O 1
ATOM 1820 N N . GLU A 1 228 ? -17.960 17.765 11.347 1.00 62.94 228 GLU A N 1
ATOM 1821 C CA . GLU A 1 228 ? -17.245 18.156 10.122 1.00 62.94 228 GLU A CA 1
ATOM 1822 C C . GLU A 1 228 ? -18.119 18.107 8.861 1.00 62.94 228 GLU A C 1
ATOM 1824 O O . GLU A 1 228 ? -17.922 18.907 7.946 1.00 62.94 228 GLU A O 1
ATOM 1829 N N . GLU A 1 229 ? -19.155 17.261 8.840 1.00 60.53 229 GLU A N 1
ATOM 1830 C CA . GLU A 1 229 ? -20.112 17.112 7.724 1.00 60.53 229 GLU A CA 1
ATOM 1831 C C . GLU A 1 229 ? -20.978 18.368 7.449 1.00 60.53 229 GLU A C 1
ATOM 1833 O O . GLU A 1 229 ? -21.808 18.369 6.545 1.00 60.53 229 GLU A O 1
ATOM 1838 N N . GLN A 1 230 ? -20.776 19.472 8.178 1.00 59.88 230 GLN A N 1
ATOM 1839 C CA . GLN A 1 230 ? -21.447 20.757 7.927 1.00 59.88 230 GLN A CA 1
ATOM 1840 C C . GLN A 1 230 ? -20.787 21.612 6.825 1.00 59.88 230 GLN A C 1
ATOM 1842 O O . GLN A 1 230 ? -21.306 22.680 6.491 1.00 59.88 230 GLN A O 1
ATOM 1847 N N . LYS A 1 231 ? -19.680 21.170 6.212 1.00 60.97 231 LYS A N 1
ATOM 1848 C CA . LYS A 1 231 ? -19.138 21.805 4.996 1.00 60.97 231 LYS A CA 1
ATOM 1849 C C . LYS A 1 23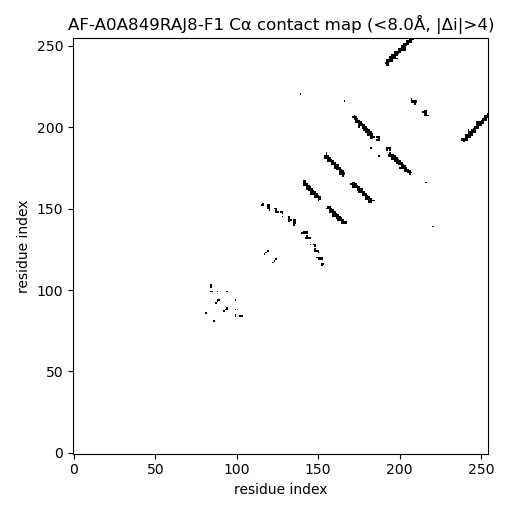1 ? -19.812 21.218 3.749 1.00 60.97 231 LYS A C 1
ATOM 1851 O O . LYS A 1 231 ? -19.785 20.010 3.544 1.00 60.97 231 LYS A O 1
ATOM 1856 N N . LYS A 1 232 ? -20.432 22.089 2.938 1.00 62.84 232 LYS A N 1
ATOM 1857 C CA . LYS A 1 232 ? -21.133 21.742 1.685 1.00 62.84 232 LYS A CA 1
ATOM 1858 C C . LYS A 1 232 ? -20.265 20.845 0.782 1.00 62.84 232 LYS A C 1
ATOM 1860 O O . LYS A 1 232 ? -19.065 21.106 0.692 1.00 62.84 232 LYS A O 1
ATOM 1865 N N . PRO A 1 233 ? -20.855 19.841 0.107 1.00 63.16 233 PRO A N 1
ATOM 1866 C CA . PRO A 1 233 ? -20.122 18.995 -0.823 1.00 63.16 233 PRO A CA 1
ATOM 1867 C C . PRO A 1 233 ? -19.602 19.848 -1.983 1.00 63.16 233 PRO A C 1
ATOM 1869 O O . PRO A 1 233 ? -20.327 20.670 -2.536 1.00 63.16 233 PRO A O 1
ATOM 1872 N N . ASP A 1 234 ? -18.324 19.675 -2.295 1.00 69.00 234 ASP A N 1
ATOM 1873 C CA . ASP A 1 234 ? -17.695 20.235 -3.482 1.00 69.00 234 ASP A CA 1
ATOM 1874 C C . ASP A 1 234 ? -18.230 19.463 -4.701 1.00 69.00 234 ASP A C 1
ATOM 1876 O O . ASP A 1 234 ? -18.143 18.233 -4.731 1.00 69.00 234 ASP A O 1
ATOM 1880 N N . ASP A 1 235 ? -18.786 20.157 -5.699 1.00 62.75 235 ASP A N 1
ATOM 1881 C CA . ASP A 1 235 ? -19.359 19.583 -6.937 1.00 62.75 235 ASP A CA 1
ATOM 1882 C C . ASP A 1 235 ? -18.266 19.053 -7.900 1.00 62.75 235 ASP A C 1
ATOM 1884 O O . ASP A 1 235 ? -18.421 18.985 -9.124 1.00 62.75 235 ASP A O 1
ATOM 1888 N N . GLY A 1 236 ? -17.114 18.675 -7.346 1.00 70.25 236 GLY A N 1
ATOM 1889 C CA . GLY A 1 236 ? -16.005 18.063 -8.049 1.00 70.25 236 GLY A CA 1
ATOM 1890 C C . GLY A 1 236 ? -16.371 16.651 -8.489 1.00 70.25 236 GLY A C 1
ATOM 1891 O O . GLY A 1 236 ? -16.667 15.776 -7.677 1.00 70.25 236 GLY A O 1
ATOM 1892 N N . LYS A 1 237 ? -16.319 16.411 -9.801 1.00 75.25 237 LYS A N 1
ATOM 1893 C CA . LYS A 1 237 ? -16.524 15.093 -10.410 1.00 75.25 237 LYS A CA 1
ATOM 1894 C C . LYS A 1 237 ? -15.565 14.078 -9.767 1.00 75.25 237 LYS A C 1
ATOM 1896 O O . LYS A 1 237 ? -14.369 14.086 -10.052 1.00 75.25 237 LYS A O 1
ATOM 1901 N N . LEU A 1 238 ? -16.089 13.232 -8.877 1.00 81.56 238 LEU A N 1
ATOM 1902 C CA . LEU A 1 238 ? -15.301 12.241 -8.144 1.00 81.56 238 LEU A CA 1
ATOM 1903 C C . LEU A 1 238 ? -14.650 11.262 -9.124 1.00 81.56 238 LEU A C 1
ATOM 1905 O O . LEU A 1 238 ? -15.281 10.791 -10.073 1.00 81.56 238 LEU A O 1
ATOM 1909 N N . PHE A 1 239 ? -13.378 10.950 -8.891 1.00 84.31 239 PHE A N 1
ATOM 1910 C CA . PHE A 1 239 ? -12.674 9.950 -9.679 1.00 84.31 239 PHE A CA 1
ATOM 1911 C C . PHE A 1 239 ? -13.306 8.564 -9.433 1.00 84.31 239 PHE A C 1
ATOM 1913 O O . PHE A 1 239 ? -13.381 8.137 -8.277 1.00 84.31 239 PHE A O 1
ATOM 1920 N N . PRO A 1 240 ? -13.793 7.867 -10.478 1.00 88.75 240 PRO A N 1
ATOM 1921 C CA . PRO A 1 240 ? -14.529 6.622 -10.299 1.00 88.75 240 PRO A CA 1
ATOM 1922 C C . PRO A 1 240 ? -13.631 5.523 -9.713 1.00 88.75 240 PRO A C 1
ATOM 1924 O O . PRO A 1 240 ? -12.544 5.245 -10.223 1.00 88.75 240 PRO A O 1
ATOM 1927 N N . LEU A 1 241 ? -14.115 4.881 -8.648 1.00 90.62 241 LEU A N 1
ATOM 1928 C CA . LEU A 1 241 ? -13.462 3.778 -7.941 1.00 90.62 241 LEU A CA 1
ATOM 1929 C C . LEU A 1 241 ? -14.369 2.546 -7.992 1.00 90.62 241 LEU A C 1
ATOM 1931 O O . LEU A 1 241 ? -15.522 2.613 -7.574 1.00 90.62 241 LEU A O 1
ATOM 1935 N N . ASN A 1 242 ? -13.843 1.422 -8.473 1.00 91.50 242 ASN A N 1
ATOM 1936 C CA . ASN A 1 242 ? -14.564 0.153 -8.535 1.00 91.50 242 ASN A CA 1
ATOM 1937 C C . ASN A 1 242 ? -13.806 -0.926 -7.755 1.00 91.50 242 ASN A C 1
ATOM 1939 O O . ASN A 1 242 ? -12.612 -1.128 -7.974 1.00 91.50 242 ASN A O 1
ATOM 1943 N N . ILE A 1 243 ? -14.503 -1.628 -6.863 1.00 92.06 243 ILE A N 1
ATOM 1944 C CA . ILE A 1 243 ? -13.955 -2.728 -6.067 1.00 92.06 243 ILE A CA 1
ATOM 1945 C C . ILE A 1 243 ? -14.674 -3.998 -6.500 1.00 92.06 243 ILE A C 1
ATOM 1947 O O . ILE A 1 243 ? -15.857 -4.174 -6.227 1.00 92.06 243 ILE A O 1
ATOM 1951 N N . VAL A 1 244 ? -13.951 -4.886 -7.177 1.00 91.12 244 VAL A N 1
ATOM 1952 C CA . VAL A 1 244 ? -14.536 -6.104 -7.753 1.00 91.12 244 VAL A CA 1
ATOM 1953 C C . VAL A 1 244 ? -14.760 -7.162 -6.677 1.00 91.12 244 VAL A C 1
ATOM 1955 O O . VAL A 1 244 ? -15.806 -7.806 -6.645 1.00 91.12 244 VAL A O 1
ATOM 1958 N N . LYS A 1 245 ? -13.785 -7.349 -5.782 1.00 92.00 245 LYS A N 1
ATOM 1959 C CA . LYS A 1 245 ? -13.854 -8.352 -4.719 1.00 92.00 245 LYS A CA 1
ATOM 1960 C C . LYS A 1 245 ? -13.273 -7.818 -3.419 1.00 92.00 245 LYS A C 1
ATOM 1962 O O . LYS A 1 245 ? -12.139 -7.344 -3.380 1.00 92.00 245 LYS A O 1
ATOM 1967 N N . LEU A 1 246 ? -14.041 -7.973 -2.347 1.00 94.06 246 LEU A N 1
ATOM 1968 C CA . LEU A 1 246 ? -13.616 -7.731 -0.974 1.00 94.06 246 LEU A CA 1
ATOM 1969 C C . LEU A 1 246 ? -13.674 -9.053 -0.206 1.00 94.06 246 LEU A C 1
ATOM 1971 O O . LEU A 1 246 ? -14.634 -9.811 -0.325 1.00 94.06 246 LEU A O 1
ATOM 1975 N N . SER A 1 247 ? -12.635 -9.369 0.556 1.00 93.62 247 SER A N 1
ATOM 1976 C CA . SER A 1 247 ? -12.564 -10.597 1.347 1.00 93.62 247 SER A CA 1
ATOM 1977 C C . SER A 1 247 ? -11.952 -10.320 2.709 1.00 93.62 247 SER A C 1
ATOM 1979 O O . SER A 1 247 ? -10.911 -9.676 2.816 1.00 93.62 247 SER A O 1
ATOM 1981 N N . ILE A 1 248 ? -12.594 -10.836 3.752 1.00 94.56 248 ILE A N 1
ATOM 1982 C CA . ILE A 1 248 ? -12.109 -10.771 5.127 1.00 94.56 248 ILE A CA 1
ATOM 1983 C C . ILE A 1 248 ? -11.839 -12.200 5.581 1.00 94.56 248 ILE A C 1
ATOM 1985 O O . ILE A 1 248 ? -12.683 -13.075 5.398 1.00 94.56 248 ILE A O 1
ATOM 1989 N N . LYS A 1 249 ? -10.653 -12.446 6.135 1.00 94.19 249 LYS A N 1
ATOM 1990 C CA . LYS A 1 249 ? -10.226 -13.768 6.599 1.00 94.19 249 LYS A CA 1
ATOM 1991 C C . LYS A 1 249 ? -9.888 -13.711 8.079 1.00 94.19 249 LYS A C 1
ATOM 1993 O O . LYS A 1 249 ? -9.203 -12.785 8.501 1.00 94.19 249 LYS A O 1
ATOM 1998 N N . GLU A 1 250 ? -10.360 -14.704 8.834 1.00 91.69 250 GLU A N 1
ATOM 1999 C CA . GLU A 1 250 ? -9.961 -14.948 10.231 1.00 91.69 250 GLU A CA 1
ATOM 2000 C C . GLU A 1 250 ? -10.147 -13.734 11.165 1.00 91.69 250 GLU A C 1
ATOM 2002 O O . GLU A 1 250 ? -9.335 -13.485 12.053 1.00 91.69 250 GLU A O 1
ATOM 2007 N N . GLY A 1 251 ? -11.207 -12.946 10.952 1.00 90.06 251 GLY A N 1
ATOM 2008 C CA . GLY A 1 251 ? -11.502 -11.776 11.781 1.00 90.06 251 GLY A CA 1
ATOM 2009 C C . GLY A 1 251 ? -11.894 -12.142 13.212 1.00 90.06 251 GLY A C 1
ATOM 2010 O O . GLY A 1 251 ? -12.582 -13.135 13.438 1.00 90.06 251 GLY A O 1
ATOM 2011 N N . GLN A 1 252 ? -11.473 -11.315 14.167 1.00 90.81 252 GLN A N 1
ATOM 2012 C CA . GLN A 1 252 ? -11.763 -11.472 15.588 1.00 90.81 252 GLN A CA 1
ATOM 2013 C C . GLN A 1 252 ? -12.340 -10.179 16.162 1.00 90.81 252 GLN A C 1
ATOM 2015 O O . GLN A 1 252 ? -11.840 -9.078 15.913 1.00 90.81 252 GLN A O 1
ATOM 2020 N N . LEU A 1 253 ? -13.384 -10.328 16.969 1.00 90.44 253 LEU A N 1
ATOM 2021 C CA . LEU A 1 253 ? -13.982 -9.246 17.733 1.00 90.44 253 LEU A CA 1
ATOM 2022 C C . LEU A 1 253 ? -13.815 -9.566 19.214 1.00 90.44 253 LEU A C 1
ATOM 2024 O O . LEU A 1 253 ? -14.211 -10.636 19.670 1.00 90.44 253 LEU A O 1
ATOM 2028 N N 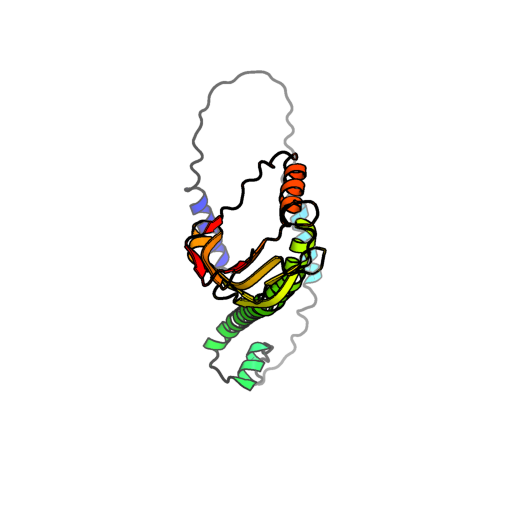. LEU A 1 254 ? -13.192 -8.645 19.935 1.00 87.06 254 LEU A N 1
ATOM 2029 C CA . LEU A 1 254 ? -12.893 -8.759 21.353 1.00 87.06 254 LEU A CA 1
ATOM 2030 C C . LEU A 1 254 ? -13.716 -7.684 22.065 1.00 87.06 254 LEU A C 1
ATOM 2032 O O . LEU A 1 254 ? -13.634 -6.509 21.709 1.00 87.06 254 LEU A O 1
ATOM 2036 N N . TRP A 1 255 ? -14.558 -8.107 23.002 1.00 82.44 255 TRP A N 1
ATOM 2037 C CA . TRP A 1 255 ? -15.525 -7.272 23.714 1.00 82.44 255 TRP A CA 1
ATOM 2038 C C . TRP A 1 255 ? -15.452 -7.545 25.214 1.00 82.44 255 TRP A C 1
ATOM 2040 O O . TRP A 1 255 ? -15.397 -8.745 25.569 1.00 82.44 255 TRP A O 1
#

Sequence (255 aa):
MKKLATWISKTSQQFRSKFNLGERSQDSLPNQVSGQTASGSTNQRWDVVKETLGKLTRTILRPIERFKTKNSTPQQIEDRPVGIIERFNQRFLKLPQPFARFLKPIIITISLVAAYAVLGFYIVPAVLKSKIPSIIQEEIGRKASIAKIEFNPFTLFASIQGLKIQEKNGKPFVGFDAFNAKINTFQS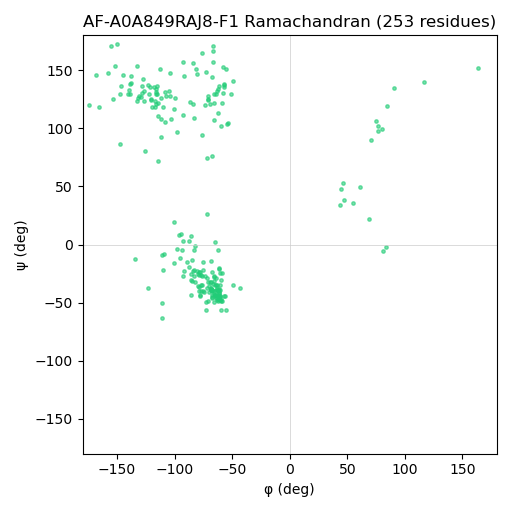IKQLALVINEITLNKPTVHLAKQKDGKFNFEDMVKAKKKEEQKKPDDGKLFPLNIVKLSIKEGQLLW

Radius of gyration: 36.1 Å; Cα contacts (8 Å, |Δi|>4): 266; chains: 1; bounding box: 78×73×86 Å

Secondary structure (DSSP, 8-state):
-HHHHHHHHHHHHHHHSS-----------------------SSHHHHHHHHHHHHHHHHHSTTSS------------------HHHHHIIIII---HHHHHHHHHHHHHHHHHHHHHHIIIIIHHHHHHHHHHHHHHHHHSS-EEEEEEEEETTTTEEEEEEEEEE-TTS-EEEEEEEEEEEE-HHHHHHHTSEEEEEEEEES-EEE--B-TTS-BTTHHHHHHHHHHTTSPPP---PPPEEE--EEEES-EEE-

Mean predicted aligned error: 18.78 Å

Solvent-accessible surface area (backbone atoms only — not comparable to full-atom values): 15492 Å² total; per-residue (Å²): 118,79,70,58,62,60,52,57,60,60,56,60,61,62,56,62,77,73,55,86,79,72,89,76,79,92,82,84,83,89,87,83,91,80,90,83,92,73,94,75,86,76,70,66,70,58,53,57,54,52,52,56,55,56,51,56,56,61,68,71,67,67,87,74,82,83,84,79,80,86,89,90,83,88,90,76,82,81,81,64,83,70,46,76,65,54,52,48,32,67,74,75,64,71,63,63,70,87,53,58,74,53,45,58,62,49,52,52,51,50,50,52,52,50,51,50,48,51,46,29,58,49,48,49,30,55,51,49,65,57,44,53,32,50,50,42,28,70,77,68,67,25,60,42,46,66,73,46,58,48,42,40,66,92,64,42,34,38,39,42,28,41,40,40,30,26,42,89,86,69,46,77,31,41,34,28,52,35,39,38,40,33,41,35,67,69,61,14,65,74,66,74,26,52,33,33,51,37,37,39,39,32,41,37,37,40,50,52,48,75,43,98,88,72,43,53,77,60,55,67,58,60,56,54,52,68,68,59,70,77,60,79,83,74,91,66,85,73,80,50,74,45,76,73,35,81,47,79,40,78,65,45,79,46,112

Foldseek 3Di:
DVVVVVVVVVVVVVVVVVDCPDDDDDDDDDDDDDDDDDDDDDVVVVVVVVVVVVVVVVVVPPPDPPPDDDDDDDDDPPPDPQDPQNVVCVVPPVDPPVCSVVVVVVVVVVVVVVVQQCCFFPVVFVCCQVVVQVVCCVLVVWGKHWDGWGADRVQRKIKTAWIFTAAPVRHTAKTFGMWIWTWDPVVCVVVVATETAEIETEAIEGEWDQDPVRDISCVVNVVVVVVVVPDDDDPPDDGHYHYNYYYYYNYDYHD

pLDDT: mean 73.29, std 20.24, range [29.55, 96.31]

Nearest PDB structures (foldseek):
  8qxd-assembly1_64  TM=4.639E-01  e=1.574E+00  Homo sapiens